Protein AF-A0A6P0TQT1-F1 (afdb_monomer_lite)

Foldseek 3Di:
DPDKDKDAVVVVDDDDPPDGIDIDDDDDDDDDDDFQFWKDFPLGRIDGRHDDDDQLQAKAAPVRHGDDDDDDPVVCVVSVSCVQLLQFLQQALCVLVVHDDDDDPPCCVVHPPSSVVVSQVSQVVSCVVNVDCQSADPVDGQFGWIAGSPPRHIDPDTHRGGDTDMDGDPRHVVVVDADADDFDADPQQRFFDDDRVRSGDDDDDPVNLVVCVVVVVVVVSQCVQFLVTAQPVQVVQQVVCVVVVHARADGADGSNVVSVCVVCVVVVDDDFDWDWDQDPVRDTDTDTDDSPDDPPDRDGDRDHPDDDPPDPPPDD

pLDDT: mean 88.58, std 11.64, range [35.25, 97.88]

Structure (mmCIF, N/CA/C/O backbone):
data_AF-A0A6P0TQT1-F1
#
_entry.id   AF-A0A6P0TQT1-F1
#
loop_
_atom_site.group_PDB
_atom_site.id
_atom_site.type_symbol
_atom_site.label_atom_id
_atom_site.label_alt_id
_atom_site.label_comp_id
_atom_site.label_asym_id
_atom_site.label_entity_id
_atom_site.label_seq_id
_atom_site.pdbx_PDB_ins_code
_atom_site.Cartn_x
_atom_site.Cartn_y
_atom_site.Cartn_z
_atom_site.occupancy
_atom_site.B_iso_or_equiv
_atom_site.auth_seq_id
_atom_site.auth_comp_id
_atom_site.auth_asym_id
_atom_site.auth_atom_id
_atom_site.pdbx_PDB_model_num
ATOM 1 N N . ILE A 1 1 ? -20.907 8.610 -15.589 1.00 90.44 1 ILE A N 1
ATOM 2 C CA . ILE A 1 1 ? -20.544 9.999 -15.965 1.00 90.44 1 ILE A CA 1
ATOM 3 C C . ILE A 1 1 ? -21.383 10.920 -15.094 1.00 90.44 1 ILE A C 1
ATOM 5 O O . ILE A 1 1 ? -22.560 10.633 -14.937 1.00 90.44 1 ILE A O 1
ATOM 9 N N . VAL A 1 2 ? -20.767 11.913 -14.452 1.00 95.44 2 VAL A N 1
ATOM 10 C CA . VAL A 1 2 ? -21.430 12.843 -13.519 1.00 95.44 2 VAL A CA 1
ATOM 11 C C . VAL A 1 2 ? -21.840 14.123 -14.231 1.00 95.44 2 VAL A C 1
ATOM 13 O O . VAL A 1 2 ? -22.961 14.577 -14.062 1.00 95.44 2 VAL A O 1
ATOM 16 N N . ASP A 1 3 ? -20.927 14.693 -15.014 1.00 96.25 3 ASP A N 1
ATOM 17 C CA . ASP A 1 3 ? -21.124 15.964 -15.708 1.00 96.25 3 ASP A CA 1
ATOM 18 C C . ASP A 1 3 ? -20.217 16.013 -16.947 1.00 96.25 3 ASP A C 1
ATOM 20 O O . ASP A 1 3 ? -19.165 15.362 -16.984 1.00 96.25 3 ASP A O 1
ATOM 24 N N . VAL A 1 4 ? -20.617 16.785 -17.953 1.00 96.12 4 VAL A N 1
ATOM 25 C CA . VAL A 1 4 ? -19.823 17.076 -19.151 1.00 96.12 4 VAL A CA 1
ATOM 26 C C . VAL A 1 4 ? -19.896 18.573 -19.409 1.00 96.12 4 VAL A C 1
ATOM 28 O O . VAL A 1 4 ? -20.953 19.106 -19.733 1.00 96.12 4 VAL A O 1
ATOM 31 N N . ARG A 1 5 ? -18.754 19.254 -19.302 1.00 94.00 5 ARG A N 1
ATOM 32 C CA . ARG A 1 5 ? -18.648 20.693 -19.556 1.00 94.00 5 ARG A CA 1
ATOM 33 C C . ARG A 1 5 ? -17.883 20.951 -20.837 1.00 94.00 5 ARG A C 1
ATOM 35 O O . ARG A 1 5 ? -16.764 20.467 -21.000 1.00 94.00 5 ARG A O 1
ATOM 42 N N . VAL A 1 6 ? -18.490 21.733 -21.720 1.00 93.38 6 VAL A N 1
ATOM 43 C CA . VAL A 1 6 ? -17.914 22.130 -23.004 1.00 93.38 6 VAL A CA 1
ATOM 44 C C . VAL A 1 6 ? -17.578 23.613 -22.938 1.00 93.38 6 VAL A C 1
ATOM 46 O O . VAL A 1 6 ? -18.478 24.433 -22.770 1.00 93.38 6 VAL A O 1
ATOM 49 N N . PHE A 1 7 ? -16.294 23.927 -23.076 1.00 93.31 7 PHE A N 1
ATOM 50 C CA . PHE A 1 7 ? -15.765 25.286 -23.111 1.00 93.31 7 PHE A CA 1
ATOM 51 C C . PHE A 1 7 ? -15.405 25.640 -24.548 1.00 93.31 7 PHE A C 1
ATOM 53 O O . PHE A 1 7 ? -14.697 24.876 -25.211 1.00 93.31 7 PHE A O 1
ATOM 60 N N . THR A 1 8 ? -15.878 26.784 -25.032 1.00 92.00 8 THR A N 1
ATOM 61 C CA . THR A 1 8 ? -15.684 27.225 -26.423 1.00 92.00 8 THR A CA 1
ATOM 62 C C . THR A 1 8 ? -15.279 28.684 -26.455 1.00 92.00 8 THR A C 1
ATOM 64 O O . THR A 1 8 ? -15.885 29.505 -25.770 1.00 92.00 8 THR A O 1
ATOM 67 N N . ARG A 1 9 ? -14.324 29.028 -27.323 1.00 87.25 9 ARG A N 1
ATOM 68 C CA . ARG A 1 9 ? -13.847 30.412 -27.463 1.00 87.25 9 ARG A CA 1
ATOM 69 C C . ARG A 1 9 ? -14.964 31.382 -27.874 1.00 87.25 9 ARG A C 1
ATOM 71 O O . ARG A 1 9 ? -14.986 32.517 -27.418 1.00 87.25 9 ARG A O 1
ATOM 78 N N . GLU A 1 10 ? -15.929 30.907 -28.662 1.00 86.75 10 GLU A N 1
ATOM 79 C CA . GLU A 1 10 ? -17.118 31.668 -29.079 1.00 86.75 10 GLU A CA 1
ATOM 80 C C . GLU A 1 10 ? -18.011 32.094 -27.905 1.00 86.75 10 GLU A C 1
ATOM 82 O O . GLU A 1 10 ? -18.670 33.126 -27.975 1.00 86.75 10 GLU A O 1
ATOM 87 N N . LYS A 1 11 ? -18.009 31.329 -26.805 1.00 85.19 11 LYS A N 1
ATOM 88 C CA . LYS A 1 11 ? -18.754 31.654 -25.579 1.00 85.19 11 LYS A CA 1
ATOM 89 C C . LYS A 1 11 ? -17.982 32.571 -24.624 1.00 85.19 11 LYS A C 1
ATOM 91 O O . LYS A 1 11 ? -18.518 32.923 -23.580 1.00 85.19 11 LYS A O 1
ATOM 96 N N . GLY A 1 12 ? -16.754 32.965 -24.972 1.00 85.12 12 GLY A N 1
ATOM 97 C CA . GLY A 1 12 ? -15.901 33.813 -24.136 1.00 85.12 12 GLY A CA 1
ATOM 98 C C . GLY A 1 12 ? -15.131 33.068 -23.040 1.00 85.12 12 GLY A C 1
ATOM 99 O O . GLY A 1 12 ? -14.616 33.712 -22.132 1.00 85.12 12 GLY A O 1
ATOM 100 N N . ASP A 1 13 ? -15.038 31.735 -23.108 1.00 89.12 13 ASP A N 1
ATOM 101 C CA . ASP A 1 13 ? -14.263 30.947 -22.144 1.00 89.12 13 ASP A CA 1
ATOM 102 C C . ASP A 1 13 ? -12.746 31.115 -22.361 1.00 89.12 13 ASP A C 1
ATOM 104 O O . ASP A 1 13 ? -12.256 31.067 -23.496 1.00 89.12 13 ASP A O 1
ATOM 108 N N . GLU A 1 14 ? -11.976 31.240 -21.274 1.00 87.56 14 GLU A N 1
ATOM 109 C CA . GLU A 1 14 ? -10.510 31.250 -21.337 1.00 87.56 14 GLU A CA 1
ATOM 110 C C . GLU A 1 14 ? -9.967 29.851 -21.665 1.00 87.56 14 GLU A C 1
ATOM 112 O O . GLU A 1 14 ? -10.107 28.894 -20.896 1.00 87.56 14 GLU A O 1
ATOM 117 N N . LEU A 1 15 ? -9.323 29.735 -22.828 1.00 90.75 15 LEU A N 1
ATOM 118 C CA . LEU A 1 15 ? -8.745 28.494 -23.338 1.00 90.75 15 LEU A CA 1
ATOM 119 C C . LEU A 1 15 ? -7.232 28.646 -23.556 1.00 90.75 15 LEU A C 1
ATOM 121 O O . LEU A 1 15 ? -6.784 29.720 -23.971 1.00 90.75 15 LEU A O 1
ATOM 125 N N . PRO A 1 16 ? -6.438 27.577 -23.346 1.00 89.00 16 PRO A N 1
ATOM 126 C CA . PRO A 1 16 ? -5.010 27.599 -23.639 1.00 89.00 16 PRO A CA 1
ATOM 127 C C . PRO A 1 16 ? -4.739 27.933 -25.119 1.00 89.00 16 PRO A C 1
ATOM 129 O O . PRO A 1 16 ? -5.572 27.645 -25.991 1.00 89.00 16 PRO A O 1
ATOM 132 N N . PRO A 1 17 ? -3.583 28.548 -25.429 1.00 87.19 17 PRO A N 1
ATOM 133 C CA . PRO A 1 17 ? -3.232 28.905 -26.800 1.00 87.19 17 PRO A CA 1
ATOM 134 C C . PRO A 1 17 ? -3.216 27.655 -27.693 1.00 87.19 17 PRO A C 1
ATOM 136 O O . PRO A 1 17 ? -2.657 26.626 -27.325 1.00 87.19 17 PRO A O 1
ATOM 139 N N . GLY A 1 18 ? -3.866 27.740 -28.857 1.00 87.56 18 GLY A N 1
ATOM 140 C CA . GLY A 1 18 ? -4.012 26.626 -29.803 1.00 87.56 18 GLY A CA 1
ATOM 141 C C . GLY A 1 18 ? -5.255 25.745 -29.607 1.00 87.56 18 GLY A C 1
ATOM 142 O O . GLY A 1 18 ? -5.551 24.936 -30.482 1.00 87.56 18 GLY A O 1
ATOM 143 N N . ALA A 1 19 ? -6.023 25.909 -28.520 1.00 88.50 19 ALA A N 1
ATOM 144 C CA . ALA A 1 19 ? -7.282 25.188 -28.317 1.00 88.50 19 ALA A CA 1
ATOM 145 C C . ALA A 1 19 ? -8.507 26.048 -28.688 1.00 88.50 19 ALA A C 1
ATOM 147 O O . ALA A 1 19 ? -8.711 27.135 -28.141 1.00 88.50 19 ALA A O 1
ATOM 148 N N . ASN A 1 20 ? -9.357 25.528 -29.583 1.00 89.44 20 ASN A N 1
ATOM 149 C CA . ASN A 1 20 ? -10.630 26.160 -29.967 1.00 89.44 20 ASN A CA 1
ATOM 150 C C . ASN A 1 20 ? -11.799 25.740 -29.058 1.00 89.44 20 ASN A C 1
ATOM 152 O O . ASN A 1 20 ? -12.714 26.526 -28.807 1.00 89.44 20 ASN A O 1
ATOM 156 N N . MET A 1 21 ? -11.753 24.507 -28.547 1.00 92.50 21 MET A N 1
ATOM 157 C CA . MET A 1 21 ? -12.760 23.925 -27.664 1.00 92.50 21 MET A CA 1
ATOM 158 C C . MET A 1 21 ? -12.095 22.945 -26.694 1.00 92.50 21 MET A C 1
ATOM 160 O O . MET A 1 21 ? -11.192 22.205 -27.084 1.00 92.50 21 MET A O 1
ATOM 164 N N . VAL A 1 22 ? -12.555 22.912 -25.443 1.00 92.69 22 VAL A N 1
ATOM 165 C CA . VAL A 1 22 ? -12.122 21.940 -24.429 1.00 92.69 22 VAL A CA 1
ATOM 166 C C . VAL A 1 22 ? -13.347 21.276 -23.818 1.00 92.69 22 VAL A C 1
ATOM 168 O O . VAL A 1 22 ? -14.260 21.949 -23.348 1.00 92.69 22 VAL A O 1
ATOM 171 N N . VAL A 1 23 ? -13.354 19.944 -23.787 1.00 94.19 23 VAL A N 1
ATOM 172 C CA . VAL A 1 23 ? -14.423 19.154 -23.164 1.00 94.19 23 VAL A CA 1
ATOM 173 C C . VAL A 1 23 ? -13.884 18.501 -21.897 1.00 94.19 23 VAL A C 1
ATOM 175 O O . VAL A 1 23 ? -12.928 17.731 -21.947 1.00 94.19 23 VAL A O 1
ATOM 178 N N . ARG A 1 24 ? -14.495 18.804 -20.748 1.00 94.81 24 ARG A N 1
ATOM 179 C CA . ARG A 1 24 ? -14.183 18.175 -19.458 1.00 94.81 24 ARG A CA 1
ATOM 180 C C . ARG A 1 24 ? -15.294 17.204 -19.087 1.00 94.81 24 ARG A C 1
ATOM 182 O O . ARG A 1 24 ? -16.432 17.619 -18.882 1.00 94.81 24 ARG A O 1
ATOM 189 N N . VAL A 1 25 ? -14.954 15.923 -18.980 1.00 96.81 25 VAL A N 1
ATOM 190 C CA . VAL A 1 25 ? -15.882 14.855 -18.587 1.00 96.81 25 VAL A CA 1
ATOM 191 C C . VAL A 1 25 ? -15.570 14.427 -17.158 1.00 96.81 25 VAL A C 1
ATOM 193 O O . VAL A 1 25 ? -14.475 13.948 -16.873 1.00 96.81 25 VAL A O 1
ATOM 196 N N . TYR A 1 26 ? -16.534 14.585 -16.255 1.00 97.06 26 TYR A N 1
ATOM 197 C CA . TYR A 1 26 ? -16.408 14.178 -14.860 1.00 97.06 26 TYR A CA 1
ATOM 198 C C . TYR A 1 26 ? -16.951 12.759 -14.683 1.00 97.06 26 TYR A C 1
ATOM 200 O O . TYR A 1 26 ? -18.101 12.463 -15.016 1.00 97.06 26 TYR A O 1
ATOM 208 N N . VAL A 1 27 ? -16.134 11.864 -14.133 1.00 96.62 27 VAL A N 1
ATOM 209 C CA . VAL A 1 27 ? -16.498 10.465 -13.879 1.00 96.62 27 VAL A CA 1
ATOM 210 C C . VAL A 1 27 ? -16.341 10.183 -12.390 1.00 96.62 27 VAL A C 1
ATOM 212 O O . VAL A 1 27 ? -15.265 10.374 -11.835 1.00 96.62 27 VAL A O 1
ATOM 215 N N . ALA A 1 28 ? -17.414 9.730 -11.740 1.00 96.06 28 ALA A N 1
ATOM 216 C CA . ALA A 1 28 ? -17.374 9.272 -10.356 1.00 96.06 28 ALA A CA 1
ATOM 217 C C . ALA A 1 28 ? -17.312 7.748 -10.300 1.00 96.06 28 ALA A C 1
ATOM 219 O O . ALA A 1 28 ? -17.974 7.054 -11.074 1.00 96.06 28 ALA A O 1
ATOM 220 N N . GLN A 1 29 ? -16.554 7.247 -9.330 1.00 94.44 29 GLN A N 1
ATOM 221 C CA . GLN A 1 29 ? -16.414 5.831 -9.032 1.00 94.44 29 GLN A CA 1
ATOM 222 C C . GLN A 1 29 ? -16.578 5.632 -7.523 1.00 94.44 29 GLN A C 1
ATOM 224 O O . GLN A 1 29 ? -15.897 6.279 -6.728 1.00 94.44 29 GLN A O 1
ATOM 229 N N . LYS A 1 30 ? -17.461 4.715 -7.114 1.00 93.94 30 LYS A N 1
ATOM 230 C CA . LYS A 1 30 ? -17.572 4.301 -5.710 1.00 93.94 30 LYS A CA 1
ATOM 231 C C . LYS A 1 30 ? -16.577 3.174 -5.446 1.00 93.94 30 LYS A C 1
ATOM 233 O O . LYS A 1 30 ? -16.718 2.092 -6.007 1.00 93.94 30 LYS A O 1
ATOM 238 N N . ARG A 1 31 ? -15.595 3.415 -4.577 1.00 93.56 31 ARG A N 1
ATOM 239 C CA . ARG A 1 31 ? -14.578 2.421 -4.202 1.00 93.56 31 ARG A CA 1
ATOM 240 C C . ARG A 1 31 ? -14.902 1.811 -2.837 1.00 93.56 31 ARG A C 1
ATOM 242 O O . ARG A 1 31 ? -14.958 2.527 -1.837 1.00 93.56 31 ARG A O 1
ATOM 249 N N . LYS A 1 32 ? -15.130 0.496 -2.795 1.00 94.62 32 LYS A N 1
ATOM 250 C CA . LYS A 1 32 ? -15.304 -0.265 -1.543 1.00 94.62 32 LYS A CA 1
ATOM 251 C C . LYS A 1 32 ? -13.941 -0.541 -0.895 1.00 94.62 32 LYS A C 1
ATOM 253 O O . LYS A 1 32 ? -12.906 -0.261 -1.493 1.00 94.62 32 LYS A O 1
ATOM 258 N N . ILE A 1 33 ? -13.926 -0.988 0.361 1.00 94.88 33 ILE A N 1
ATOM 259 C CA . ILE A 1 33 ? -12.693 -1.484 0.986 1.00 94.88 33 ILE A CA 1
ATOM 260 C C . ILE A 1 33 ? -12.327 -2.834 0.372 1.00 94.88 33 ILE A C 1
ATOM 262 O O . ILE A 1 33 ? -13.210 -3.649 0.106 1.00 94.88 33 ILE A O 1
ATOM 266 N N . GLN A 1 34 ? -11.041 -3.043 0.126 1.00 95.62 34 GLN A N 1
ATOM 267 C CA . GLN A 1 34 ? -10.529 -4.268 -0.472 1.00 95.62 34 GLN A CA 1
ATOM 268 C C . GLN A 1 34 ? -9.163 -4.633 0.103 1.00 95.62 34 GLN A C 1
ATOM 270 O O . GLN A 1 34 ? -8.509 -3.826 0.769 1.00 95.62 34 GLN A O 1
ATOM 275 N N . VAL A 1 35 ? -8.737 -5.864 -0.165 1.00 97.00 35 VAL A N 1
ATOM 276 C CA . VAL A 1 35 ? -7.405 -6.349 0.202 1.00 97.00 35 VAL A CA 1
ATOM 277 C C . VAL A 1 35 ? -6.346 -5.468 -0.460 1.00 97.00 35 VAL A C 1
ATOM 279 O O . VAL A 1 35 ? -6.442 -5.158 -1.642 1.00 97.00 35 VAL A O 1
ATOM 282 N N . GLY A 1 36 ? -5.346 -5.041 0.309 1.00 96.12 36 GLY A N 1
ATOM 283 C CA . GLY A 1 36 ? -4.304 -4.121 -0.152 1.00 96.12 36 GLY A CA 1
ATOM 284 C C . GLY A 1 36 ? -4.567 -2.641 0.157 1.00 96.12 36 GLY A C 1
ATOM 285 O O . GLY A 1 36 ? -3.622 -1.847 0.131 1.00 96.12 36 GLY A O 1
ATOM 286 N N . ASP A 1 37 ? -5.797 -2.254 0.514 1.00 96.88 37 ASP A N 1
ATOM 287 C CA . ASP A 1 37 ? -6.079 -0.886 0.961 1.00 96.88 37 ASP A CA 1
ATOM 288 C C . ASP A 1 37 ? -5.430 -0.604 2.322 1.00 96.88 37 ASP A C 1
ATOM 290 O O . ASP A 1 37 ? -5.372 -1.460 3.212 1.00 96.88 37 ASP A O 1
ATOM 294 N N . LYS A 1 38 ? -4.948 0.631 2.501 1.00 97.06 38 LYS A N 1
ATOM 295 C CA . LYS A 1 38 ? -4.319 1.064 3.750 1.00 97.06 38 LYS A CA 1
ATOM 296 C C . LYS A 1 38 ? -5.345 1.664 4.712 1.00 97.06 38 LYS A C 1
ATOM 298 O O . LYS A 1 38 ? -6.076 2.589 4.357 1.00 97.06 38 LYS A O 1
ATOM 303 N N . VAL A 1 39 ? -5.329 1.197 5.955 1.00 96.50 39 VAL A N 1
ATOM 304 C CA . VAL A 1 39 ? -6.152 1.700 7.064 1.00 96.50 39 VAL A CA 1
ATOM 305 C C . VAL A 1 39 ? -5.267 2.182 8.210 1.00 96.50 39 VAL A C 1
ATOM 307 O O . VAL A 1 39 ? -4.107 1.775 8.332 1.00 96.50 39 VAL A O 1
ATOM 310 N N . ALA A 1 40 ? -5.789 3.079 9.041 1.00 96.75 40 ALA A N 1
ATOM 311 C CA . ALA A 1 40 ? -5.080 3.564 10.216 1.00 96.75 40 ALA A CA 1
ATOM 312 C C . ALA A 1 40 ? -6.029 3.963 11.342 1.00 96.75 40 ALA A C 1
ATOM 314 O O . ALA A 1 40 ? -7.087 4.522 11.074 1.00 96.75 40 ALA A O 1
ATOM 315 N N . GLY A 1 41 ? -5.632 3.742 12.591 1.00 95.56 41 GLY A N 1
ATOM 316 C CA . GLY A 1 41 ? -6.267 4.408 13.727 1.00 95.56 41 GLY A CA 1
ATOM 317 C C . GLY A 1 41 ? -5.601 5.748 14.050 1.00 95.56 41 GLY A C 1
ATOM 318 O O . GLY A 1 41 ? -4.608 6.158 13.434 1.00 95.56 41 GLY A O 1
ATOM 319 N N . ARG A 1 42 ? -6.152 6.447 15.045 1.00 94.50 42 ARG A N 1
ATOM 320 C CA . ARG A 1 42 ? -5.706 7.794 15.449 1.00 94.50 42 ARG A CA 1
ATOM 321 C C . ARG A 1 42 ? -4.327 7.802 16.115 1.00 94.50 42 ARG A C 1
ATOM 323 O O . ARG A 1 42 ? -3.612 8.794 16.039 1.00 94.50 42 ARG A O 1
ATOM 330 N N . HIS A 1 43 ? -3.918 6.672 16.690 1.00 94.38 43 HIS A N 1
ATOM 331 C CA . HIS A 1 43 ? -2.661 6.502 17.428 1.00 94.38 43 HIS A CA 1
ATOM 332 C C . HIS A 1 43 ? -1.504 5.972 16.559 1.00 94.38 43 HIS A C 1
ATOM 334 O O . HIS A 1 43 ? -0.567 5.338 17.051 1.00 94.38 43 HIS A O 1
ATOM 340 N N . GLY A 1 44 ? -1.573 6.181 15.241 1.00 91.88 44 GLY A N 1
ATOM 341 C CA . GLY A 1 44 ? -0.494 5.831 14.314 1.00 91.88 44 GLY A CA 1
ATOM 342 C C . GLY A 1 44 ? -0.368 4.339 13.987 1.00 91.88 44 GLY A C 1
ATOM 343 O O . GLY A 1 44 ? 0.552 3.960 13.258 1.00 91.88 44 GLY A O 1
ATOM 344 N N . ASN A 1 45 ? -1.291 3.494 14.456 1.00 93.31 45 ASN A N 1
ATOM 345 C CA . ASN A 1 45 ? -1.411 2.094 14.050 1.00 93.31 45 ASN A CA 1
ATOM 346 C C . ASN A 1 45 ? -1.863 2.022 12.583 1.00 93.31 45 ASN A C 1
ATOM 348 O O . ASN A 1 45 ? -3.046 2.089 12.266 1.00 93.31 45 ASN A O 1
ATOM 352 N N . LYS A 1 46 ? -0.897 1.931 11.668 1.00 94.62 46 LYS A N 1
ATOM 353 C CA . LYS A 1 46 ? -1.130 1.851 10.221 1.00 94.62 46 LYS A CA 1
ATOM 354 C C . LYS A 1 46 ? -0.999 0.402 9.771 1.00 94.62 46 LYS A C 1
ATOM 356 O O . LYS A 1 46 ? -0.019 -0.255 10.112 1.00 94.62 46 LYS A O 1
ATOM 361 N N . GLY A 1 47 ? -1.947 -0.059 8.965 1.00 95.00 47 GLY A N 1
ATOM 362 C CA . GLY A 1 47 ? -1.975 -1.418 8.437 1.00 95.00 47 GLY A CA 1
ATOM 363 C C . GLY A 1 47 ? -2.495 -1.464 7.007 1.00 95.00 47 GLY A C 1
ATOM 364 O O . GLY A 1 47 ? -3.056 -0.494 6.497 1.00 95.00 47 GLY A O 1
ATOM 365 N N . ILE A 1 48 ? -2.275 -2.597 6.355 1.00 96.94 48 ILE A N 1
ATOM 366 C CA . ILE A 1 48 ? -2.868 -2.936 5.063 1.00 96.94 48 ILE A CA 1
ATOM 367 C C . ILE A 1 48 ? -3.887 -4.039 5.332 1.00 96.94 48 ILE A C 1
ATOM 369 O O . ILE A 1 48 ? -3.603 -4.941 6.119 1.00 96.94 48 ILE A O 1
ATOM 373 N N . VAL A 1 49 ? -5.059 -3.978 4.701 1.00 96.94 49 VAL A N 1
ATOM 374 C CA . VAL A 1 49 ? -6.048 -5.061 4.784 1.00 96.94 49 VAL A CA 1
ATOM 375 C C . VAL A 1 49 ? -5.464 -6.302 4.109 1.00 96.94 49 VAL A C 1
ATOM 377 O O . VAL A 1 49 ? -5.297 -6.316 2.892 1.00 96.94 49 VAL A O 1
ATOM 380 N N . SER A 1 50 ? -5.125 -7.328 4.891 1.00 96.81 50 SER A N 1
ATOM 381 C CA . SER A 1 50 ? -4.511 -8.560 4.372 1.00 96.81 50 SER A CA 1
ATOM 382 C C . SER A 1 50 ? -5.540 -9.572 3.878 1.00 96.81 50 SER A C 1
ATOM 384 O O . SER A 1 50 ? -5.309 -10.245 2.880 1.00 96.81 50 SER A O 1
ATOM 386 N N . ARG A 1 51 ? -6.673 -9.692 4.573 1.00 96.56 51 ARG A N 1
ATOM 387 C CA . ARG A 1 51 ? -7.739 -10.641 4.245 1.00 96.56 51 ARG A CA 1
ATOM 388 C C . ARG A 1 51 ? -9.081 -10.082 4.702 1.00 96.56 51 ARG A C 1
ATOM 390 O O . ARG A 1 51 ? -9.148 -9.432 5.740 1.00 96.56 51 ARG A O 1
ATOM 397 N N . ILE A 1 52 ? -10.122 -10.346 3.920 1.00 96.81 52 ILE A N 1
ATOM 398 C CA . ILE A 1 52 ? -11.518 -10.099 4.287 1.00 96.81 52 ILE A CA 1
ATOM 399 C C . ILE A 1 52 ? -12.134 -11.478 4.494 1.00 96.81 52 ILE A C 1
ATOM 401 O O . ILE A 1 52 ? -12.098 -12.301 3.578 1.00 96.81 52 ILE A O 1
ATOM 405 N N . LEU A 1 53 ? -12.592 -11.753 5.712 1.00 96.25 53 LEU A N 1
ATOM 406 C CA . LEU A 1 53 ? -13.204 -13.027 6.068 1.00 96.25 53 LEU A CA 1
ATOM 407 C C . LEU A 1 53 ? -14.732 -12.936 5.956 1.00 96.25 53 LEU A C 1
ATOM 409 O O . LEU A 1 53 ? -15.283 -11.847 6.147 1.00 96.25 53 LEU A O 1
ATOM 413 N N . PRO A 1 54 ? -15.407 -14.054 5.647 1.00 96.81 54 PRO A N 1
ATOM 414 C CA . PRO A 1 54 ? -16.836 -14.197 5.893 1.00 96.81 54 PRO A CA 1
ATOM 415 C C . PRO A 1 54 ? -17.164 -14.007 7.379 1.00 96.81 54 PRO A C 1
ATOM 417 O O . PRO A 1 54 ? -16.299 -14.188 8.238 1.00 96.81 54 PRO A O 1
ATOM 420 N N . ILE A 1 55 ? -18.408 -13.639 7.684 1.00 96.56 55 ILE A N 1
ATOM 421 C CA . ILE A 1 55 ? -18.824 -13.313 9.055 1.00 96.56 55 ILE A CA 1
ATOM 422 C C . ILE A 1 55 ? -18.809 -14.550 9.965 1.00 96.56 55 ILE A C 1
ATOM 424 O O . ILE A 1 55 ? -18.491 -14.441 11.142 1.00 96.56 55 ILE A O 1
ATOM 428 N N . GLU A 1 56 ? -19.080 -15.723 9.396 1.00 95.62 56 GLU A N 1
ATOM 429 C CA . GLU A 1 56 ? -19.061 -17.029 10.054 1.00 95.62 56 GLU A CA 1
ATOM 430 C C . GLU A 1 56 ? -17.661 -17.458 10.517 1.00 95.62 56 GLU A C 1
ATOM 432 O O . GLU A 1 56 ? -17.530 -18.167 11.507 1.00 95.62 56 GLU A O 1
ATOM 437 N N . ASP A 1 57 ? -16.608 -16.983 9.849 1.00 96.69 57 ASP A N 1
ATOM 438 C CA . ASP A 1 57 ? -15.219 -17.300 10.193 1.00 96.69 57 ASP A CA 1
ATOM 439 C C . ASP A 1 57 ? -14.621 -16.311 11.205 1.00 96.69 57 ASP A C 1
ATOM 441 O O . ASP A 1 57 ? -13.482 -16.498 11.653 1.00 96.69 57 ASP A O 1
ATOM 445 N N . MET A 1 58 ? -15.324 -15.213 11.502 1.00 97.50 58 MET A N 1
ATOM 446 C CA . MET A 1 58 ? -14.832 -14.188 12.414 1.00 97.50 58 MET A CA 1
ATOM 447 C C . MET A 1 58 ? -14.991 -14.648 13.864 1.00 97.50 58 MET A C 1
ATOM 449 O O . MET A 1 58 ? -16.010 -15.239 14.221 1.00 97.50 58 MET A O 1
ATOM 453 N N . PRO A 1 59 ? -14.013 -14.346 14.736 1.00 97.19 59 PRO A N 1
ATOM 454 C CA . PRO A 1 59 ? -14.195 -14.541 16.163 1.00 97.19 59 PRO A CA 1
ATOM 455 C C . PRO A 1 59 ? -15.419 -13.772 16.657 1.00 97.19 59 PRO A C 1
ATOM 457 O O . PRO A 1 59 ? -15.677 -12.659 16.190 1.00 97.19 59 PRO A O 1
ATOM 460 N N . TYR A 1 60 ? -16.141 -14.342 17.615 1.00 96.50 60 TYR A N 1
ATOM 461 C CA . TYR A 1 60 ? -17.378 -13.762 18.126 1.00 96.50 60 TYR A CA 1
ATOM 462 C C . TYR A 1 60 ? -17.415 -13.726 19.655 1.00 96.50 60 TYR A C 1
ATOM 464 O O . TYR A 1 60 ? -16.716 -14.463 20.360 1.00 96.50 60 TYR A O 1
ATOM 472 N N . LEU A 1 61 ? -18.209 -12.791 20.162 1.00 94.69 61 LEU A N 1
ATOM 473 C CA . LEU A 1 61 ? -18.433 -12.535 21.578 1.00 94.69 61 LEU A CA 1
ATOM 474 C C . LEU A 1 61 ? -19.418 -13.550 22.192 1.00 94.69 61 LEU A C 1
ATOM 476 O O . LEU A 1 61 ? -20.115 -14.250 21.464 1.00 94.69 61 LEU A O 1
ATOM 480 N N . PRO A 1 62 ? -19.520 -13.655 23.532 1.00 92.62 62 PRO A N 1
ATOM 481 C CA . PRO A 1 62 ? -20.423 -14.616 24.181 1.00 92.62 62 PRO A CA 1
ATOM 482 C C . PRO A 1 62 ? -21.912 -14.442 23.845 1.00 92.62 62 PRO A C 1
ATOM 484 O O . PRO A 1 62 ? -22.689 -15.374 24.028 1.00 92.62 62 PRO A O 1
ATOM 487 N N . ASP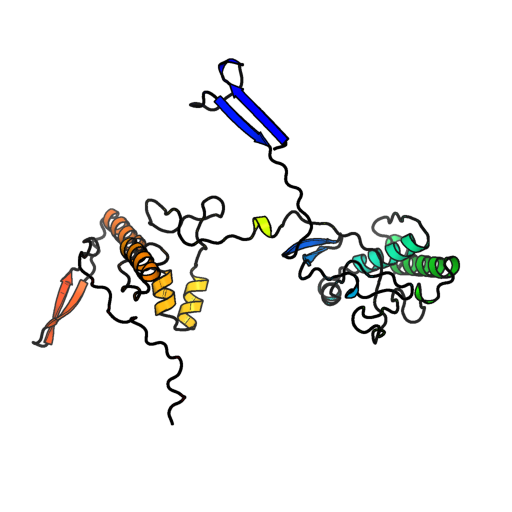 A 1 63 ? -22.307 -13.261 23.377 1.00 91.56 63 ASP A N 1
ATOM 488 C CA . ASP A 1 63 ? -23.652 -12.929 22.896 1.00 91.56 63 ASP A CA 1
ATOM 489 C C . ASP A 1 63 ? -23.895 -13.329 21.425 1.00 91.56 63 ASP A C 1
ATOM 491 O O . ASP A 1 63 ? -25.005 -13.164 20.922 1.00 91.56 63 ASP A O 1
ATOM 495 N N . GLY A 1 64 ? -22.880 -13.865 20.739 1.00 92.44 64 GLY A N 1
ATOM 496 C CA . GLY A 1 64 ? -22.925 -14.224 19.322 1.00 92.44 64 GLY A CA 1
ATOM 497 C C . GLY A 1 64 ? -22.509 -13.097 18.375 1.00 92.44 64 GLY A C 1
ATOM 498 O O . GLY A 1 64 ? -22.464 -13.322 17.167 1.00 92.44 64 GLY A O 1
ATOM 499 N N . THR A 1 65 ? -22.183 -11.904 18.881 1.00 93.75 65 THR A N 1
ATOM 500 C CA . THR A 1 65 ? -21.795 -10.768 18.037 1.00 93.75 65 THR A CA 1
ATOM 501 C C . THR A 1 65 ? -20.398 -11.003 17.441 1.00 93.75 65 THR A C 1
ATOM 503 O O . THR A 1 65 ? -19.429 -11.128 18.198 1.00 93.75 65 THR A O 1
ATOM 506 N N . PRO A 1 66 ? -20.243 -11.061 16.105 1.00 96.81 66 PRO A N 1
ATOM 507 C CA . PRO A 1 66 ? -18.942 -11.231 15.465 1.00 96.81 66 PRO A CA 1
ATOM 508 C C . PRO A 1 66 ? -18.124 -9.937 15.525 1.00 96.81 66 PRO A C 1
ATOM 510 O O . PRO A 1 66 ? -18.667 -8.833 15.502 1.00 96.81 66 PRO A O 1
ATOM 513 N N . LEU A 1 67 ? -16.800 -10.067 15.586 1.00 95.56 67 LEU A N 1
ATOM 514 C CA . LEU A 1 67 ? -15.890 -8.923 15.527 1.00 95.56 67 LEU A CA 1
ATOM 515 C C . LEU A 1 67 ? -15.755 -8.394 14.091 1.00 95.56 67 LEU A C 1
ATOM 517 O O . LEU A 1 67 ? -15.780 -9.166 13.138 1.00 95.56 67 LEU A O 1
ATOM 521 N N . ASP A 1 68 ? -15.506 -7.089 13.937 1.00 95.56 68 ASP A N 1
ATOM 522 C CA . ASP A 1 68 ? -15.307 -6.468 12.616 1.00 95.56 68 ASP A CA 1
ATOM 523 C C . ASP A 1 68 ? -13.845 -6.499 12.139 1.00 95.56 68 ASP A C 1
ATOM 525 O O . ASP A 1 68 ? -13.555 -6.694 10.957 1.00 95.56 68 ASP A O 1
ATOM 529 N N . VAL A 1 69 ? -12.892 -6.252 13.048 1.00 95.62 69 VAL A N 1
ATOM 530 C CA . VAL A 1 69 ? -11.465 -6.099 12.722 1.00 95.62 69 VAL A CA 1
ATOM 531 C C . VAL A 1 69 ? -10.606 -6.767 13.787 1.00 95.62 69 VAL A C 1
ATOM 533 O O . VAL A 1 69 ? -10.741 -6.489 14.975 1.00 95.62 69 VAL A O 1
ATOM 536 N N . VAL A 1 70 ? -9.648 -7.586 13.349 1.00 95.25 70 VAL A N 1
ATOM 537 C CA . VAL A 1 70 ? -8.640 -8.201 14.221 1.00 95.25 70 VAL A CA 1
ATOM 538 C C . VAL A 1 70 ? -7.297 -7.505 14.014 1.00 95.25 70 VAL A C 1
ATOM 540 O O . VAL A 1 70 ? -6.754 -7.488 12.908 1.00 95.25 70 VAL A O 1
ATOM 543 N N . LEU A 1 71 ? -6.751 -6.921 15.083 1.00 94.12 71 LEU A N 1
ATOM 544 C CA . LEU A 1 71 ? -5.458 -6.235 15.070 1.00 94.12 71 LEU A CA 1
ATOM 545 C C . LEU A 1 71 ? -4.383 -7.081 15.756 1.00 94.12 71 LEU A C 1
ATOM 547 O O . LEU A 1 71 ? -4.605 -7.651 16.821 1.00 94.12 71 LEU A O 1
ATOM 551 N N . ASN A 1 72 ? -3.188 -7.126 15.165 1.00 93.94 72 ASN A N 1
ATOM 552 C CA . ASN A 1 72 ? -2.057 -7.848 15.743 1.00 93.94 72 ASN A CA 1
ATOM 553 C C . ASN A 1 72 ? -1.493 -7.099 16.974 1.00 93.94 72 ASN A C 1
ATOM 555 O O . ASN A 1 72 ? -1.048 -5.952 16.824 1.00 93.94 72 ASN A O 1
ATOM 559 N N . PRO A 1 73 ? -1.422 -7.732 18.163 1.00 92.50 73 PRO A N 1
ATOM 560 C CA . PRO A 1 73 ? -0.935 -7.087 19.383 1.00 92.50 73 PRO A CA 1
ATOM 561 C C . PRO A 1 73 ? 0.554 -6.716 19.344 1.00 92.50 73 PRO A C 1
ATOM 563 O O . PRO A 1 73 ? 0.959 -5.780 20.029 1.00 92.50 73 PRO A O 1
ATOM 566 N N . LEU A 1 74 ? 1.379 -7.377 18.521 1.00 91.94 74 LEU A N 1
ATOM 567 C CA . LEU A 1 74 ? 2.831 -7.121 18.447 1.00 91.94 74 LEU A CA 1
ATOM 568 C C . LEU A 1 74 ? 3.175 -5.678 18.038 1.00 91.94 74 LEU A C 1
ATOM 570 O O . LEU A 1 74 ? 4.271 -5.177 18.303 1.00 91.94 74 LEU A O 1
ATOM 574 N N . GLY A 1 75 ? 2.229 -4.991 17.396 1.00 88.00 75 GLY A N 1
ATOM 575 C CA . GLY A 1 75 ? 2.400 -3.618 16.948 1.00 88.00 75 GLY A CA 1
ATOM 576 C C . GLY A 1 75 ? 2.328 -2.558 18.047 1.00 88.00 75 GLY A C 1
ATOM 577 O O . GLY A 1 75 ? 2.672 -1.416 17.741 1.00 88.00 75 GLY A O 1
ATOM 578 N N . VAL A 1 76 ? 1.879 -2.909 19.261 1.00 91.75 76 VAL A N 1
ATOM 579 C CA . VAL A 1 76 ? 1.670 -1.958 20.367 1.00 91.75 76 VAL A CA 1
ATOM 580 C C . VAL A 1 76 ? 2.910 -1.801 21.257 1.00 91.75 76 VAL A C 1
ATOM 582 O O . VAL A 1 76 ? 3.353 -0.663 21.420 1.00 91.75 76 VAL A O 1
ATOM 585 N N . PRO A 1 77 ? 3.542 -2.879 21.780 1.00 91.81 77 PRO A N 1
ATOM 586 C CA . PRO A 1 77 ? 4.694 -2.741 22.676 1.00 91.81 77 PRO A CA 1
ATOM 587 C C . PRO A 1 77 ? 5.883 -2.039 22.015 1.00 91.81 77 PRO A C 1
ATOM 589 O O . PRO A 1 77 ? 6.502 -1.169 22.614 1.00 91.81 77 PRO A O 1
ATOM 592 N N . SER A 1 78 ? 6.154 -2.364 20.747 1.00 91.00 78 SER A N 1
ATOM 593 C CA . SER A 1 78 ? 7.272 -1.799 19.980 1.00 91.00 78 SER A CA 1
ATOM 594 C C . SER A 1 78 ? 7.108 -0.313 19.645 1.00 91.00 78 SER A C 1
ATOM 596 O O . SER A 1 78 ? 8.100 0.375 19.425 1.00 91.00 78 SER A O 1
ATOM 598 N N . ARG A 1 79 ? 5.869 0.191 19.584 1.00 91.62 79 ARG A N 1
ATOM 599 C CA . ARG A 1 79 ? 5.556 1.576 19.188 1.00 91.62 79 ARG A CA 1
ATOM 600 C C . ARG A 1 79 ? 5.128 2.467 20.347 1.00 91.62 79 ARG A C 1
ATOM 602 O O . ARG A 1 79 ? 4.948 3.663 20.139 1.00 91.62 79 ARG A O 1
ATOM 609 N N . MET A 1 80 ? 4.926 1.888 21.532 1.00 92.38 80 MET A N 1
ATOM 610 C CA . MET A 1 80 ? 4.503 2.582 22.753 1.00 92.38 80 MET A CA 1
ATOM 611 C C . MET A 1 80 ? 3.208 3.402 22.595 1.00 92.38 80 MET A C 1
ATOM 613 O O . MET A 1 80 ? 2.977 4.375 23.305 1.00 92.38 80 MET A O 1
ATOM 617 N N . ASN A 1 81 ? 2.314 3.001 21.689 1.00 92.25 81 ASN A N 1
ATOM 618 C CA . ASN A 1 81 ? 1.044 3.683 21.435 1.00 92.25 81 ASN A CA 1
ATOM 619 C C . ASN A 1 81 ? -0.109 3.065 22.244 1.00 92.25 81 ASN A C 1
ATOM 621 O O . ASN A 1 81 ? -1.114 2.608 21.695 1.00 92.25 81 ASN A O 1
ATOM 625 N N . VAL A 1 82 ? 0.044 3.069 23.572 1.00 91.75 82 VAL A N 1
ATOM 626 C CA . VAL A 1 82 ? -0.906 2.474 24.536 1.00 91.75 82 VAL A CA 1
ATOM 627 C C . VAL A 1 82 ? -2.277 3.158 24.501 1.00 91.75 82 VAL A C 1
ATOM 629 O O . VAL A 1 82 ? -3.291 2.506 24.734 1.00 91.75 82 VAL A O 1
ATOM 632 N N . GLY A 1 83 ? -2.337 4.434 24.105 1.00 92.56 83 GLY A N 1
ATOM 633 C CA . GLY A 1 83 ? -3.587 5.190 23.965 1.00 92.56 83 GLY A CA 1
ATOM 634 C C . GLY A 1 83 ? -4.654 4.499 23.108 1.00 92.56 83 GLY A C 1
ATOM 635 O O . GLY A 1 83 ? -5.833 4.609 23.421 1.00 92.56 83 GLY A O 1
ATOM 636 N N . GLN A 1 84 ? -4.260 3.700 22.108 1.00 94.25 84 GLN A N 1
ATOM 637 C CA . GLN A 1 84 ? -5.219 2.947 21.288 1.00 94.25 84 GLN A CA 1
ATOM 638 C C . GLN A 1 84 ? -5.974 1.873 22.089 1.00 94.25 84 GLN A C 1
ATOM 640 O O . GLN A 1 84 ? -7.110 1.547 21.764 1.00 94.25 84 GLN A O 1
ATOM 645 N N . ILE A 1 85 ? -5.342 1.315 23.130 1.00 94.19 85 ILE A N 1
ATOM 646 C CA . ILE A 1 85 ? -5.965 0.327 24.013 1.00 94.19 85 ILE A CA 1
ATOM 647 C C . ILE A 1 85 ? -6.990 1.041 24.892 1.00 94.19 85 ILE A C 1
ATOM 649 O O . ILE A 1 85 ? -8.123 0.582 24.991 1.00 94.19 85 ILE A O 1
ATOM 653 N N . PHE A 1 86 ? -6.631 2.190 25.471 1.00 94.00 86 PHE A N 1
ATOM 654 C CA . PHE A 1 86 ? -7.571 2.990 26.258 1.00 94.00 86 PHE A CA 1
ATOM 655 C C . PHE A 1 86 ? -8.754 3.482 25.420 1.00 94.00 86 PHE A C 1
ATOM 657 O O . PHE A 1 86 ? -9.888 3.386 25.877 1.00 94.00 86 PHE A O 1
ATOM 664 N N . GLU A 1 87 ? -8.513 3.931 24.184 1.00 95.06 87 GLU A N 1
ATOM 665 C CA . GLU A 1 87 ? -9.572 4.276 23.230 1.00 95.06 87 GLU A CA 1
ATOM 666 C C . GLU A 1 87 ? -10.513 3.089 22.995 1.00 95.06 87 GLU A C 1
ATOM 668 O O . GLU A 1 87 ? -11.724 3.240 23.131 1.00 95.06 87 GLU A O 1
ATOM 673 N N . CYS A 1 88 ? -9.952 1.917 22.685 1.00 94.94 88 CYS A N 1
ATOM 674 C CA . CYS A 1 88 ? -10.704 0.696 22.408 1.00 94.94 88 CYS A CA 1
ATOM 675 C C . CYS A 1 88 ? -11.612 0.298 23.586 1.00 94.94 88 CYS A C 1
ATOM 677 O O . CYS A 1 88 ? -12.808 0.054 23.416 1.00 94.94 88 CYS A O 1
ATOM 679 N N . LEU A 1 89 ? -11.053 0.294 24.798 1.00 95.31 89 LEU A N 1
ATOM 680 C CA . LEU A 1 89 ? -11.759 -0.078 26.023 1.00 95.31 89 LEU A CA 1
ATOM 681 C C . LEU A 1 89 ? -12.819 0.946 26.434 1.00 95.31 89 LEU A C 1
ATOM 683 O O . LEU A 1 89 ? -13.922 0.576 26.834 1.00 95.31 89 LEU A O 1
ATOM 687 N N . LEU A 1 90 ? -12.509 2.237 26.329 1.00 95.19 90 LEU A N 1
ATOM 688 C CA . LEU A 1 90 ? -13.474 3.287 26.638 1.00 95.19 90 LEU A CA 1
ATOM 689 C C . LEU A 1 90 ? -14.617 3.309 25.617 1.00 95.19 90 LEU A C 1
ATOM 691 O O . LEU A 1 90 ? -15.769 3.527 25.988 1.00 95.19 90 LEU A O 1
ATOM 695 N N . GLY A 1 91 ? -14.311 3.042 24.345 1.00 95.19 91 GLY A N 1
ATOM 696 C CA . GLY A 1 91 ? -15.304 2.866 23.291 1.00 95.19 91 GLY A CA 1
ATOM 697 C C . GLY A 1 91 ? -16.248 1.700 23.580 1.00 95.19 91 GLY A C 1
ATOM 698 O O . GLY A 1 91 ? -17.456 1.852 23.426 1.00 95.19 91 GLY A O 1
ATOM 699 N N . TRP A 1 92 ? -15.719 0.581 24.087 1.00 93.94 92 TRP A N 1
ATOM 700 C CA . TRP A 1 92 ? -16.531 -0.561 24.519 1.00 93.94 92 TRP A CA 1
ATOM 701 C C . TRP A 1 92 ? -17.514 -0.197 25.635 1.00 93.94 92 TRP A C 1
ATOM 703 O O . TRP A 1 92 ? -18.712 -0.448 25.516 1.00 93.94 92 TRP A O 1
ATOM 713 N N . ALA A 1 93 ? -17.029 0.461 26.694 1.00 94.25 93 ALA A N 1
ATOM 714 C CA . ALA A 1 93 ? -17.896 0.943 27.768 1.00 94.25 93 ALA A CA 1
ATOM 715 C C . ALA A 1 93 ? -18.979 1.900 27.237 1.00 94.25 93 ALA A C 1
ATOM 717 O O . ALA A 1 93 ? -20.114 1.879 27.708 1.00 94.25 93 ALA A O 1
ATOM 718 N N . GLY A 1 94 ? -18.632 2.727 26.247 1.00 94.81 94 GLY A N 1
ATOM 719 C CA . GLY A 1 94 ? -19.541 3.683 25.618 1.00 94.81 94 GLY A CA 1
ATOM 720 C C . GLY A 1 94 ? -20.682 3.007 24.872 1.00 94.81 94 GLY A C 1
ATOM 721 O O . GLY A 1 94 ? -21.824 3.435 25.017 1.00 94.81 94 GLY A O 1
ATOM 722 N N . GLU A 1 95 ? -20.397 1.925 24.150 1.00 92.81 95 GLU A N 1
ATOM 723 C CA . GLU A 1 95 ? -21.414 1.145 23.439 1.00 92.81 95 GLU A CA 1
ATOM 724 C C . GLU A 1 95 ? -22.411 0.510 24.410 1.00 92.81 95 GLU A C 1
ATOM 726 O O . GLU A 1 95 ? -23.617 0.740 24.309 1.00 92.81 95 GLU A O 1
ATOM 731 N N . VAL A 1 96 ? -21.902 -0.195 25.427 1.00 91.69 96 VAL A N 1
ATOM 732 C CA . VAL A 1 96 ? -22.729 -0.884 26.433 1.00 91.69 96 VAL A CA 1
ATOM 733 C C . VAL A 1 96 ? -23.591 0.103 27.229 1.00 91.69 96 VAL A C 1
ATOM 735 O O . VAL A 1 96 ? -24.747 -0.175 27.544 1.00 91.69 96 VAL A O 1
ATOM 738 N N . LEU A 1 97 ? -23.054 1.283 27.552 1.00 93.50 97 LEU A N 1
ATOM 739 C CA . LEU A 1 97 ? -23.785 2.333 28.267 1.00 93.50 97 LEU A CA 1
ATOM 740 C C . LEU A 1 97 ? -24.646 3.213 27.343 1.00 93.50 97 LEU A C 1
ATOM 742 O O . LEU A 1 97 ? -25.437 4.018 27.851 1.00 93.50 97 LEU A O 1
ATOM 746 N N . SER A 1 98 ? -24.486 3.077 26.023 1.00 94.25 98 SER A N 1
ATOM 747 C CA . SER A 1 98 ? -25.058 3.946 24.987 1.00 94.25 98 SER A CA 1
ATOM 748 C C . SER A 1 98 ? -24.727 5.433 25.191 1.00 94.25 98 SER A C 1
ATOM 750 O O . SER A 1 98 ? -25.586 6.308 25.069 1.00 94.25 98 SER A O 1
ATOM 752 N N . VAL A 1 99 ? -23.467 5.734 25.519 1.00 95.19 99 VAL A N 1
ATOM 753 C CA . VAL A 1 99 ? -22.947 7.098 25.715 1.00 95.19 99 VAL A CA 1
ATOM 754 C C . VAL A 1 99 ? -21.700 7.344 24.872 1.00 95.19 99 VAL A C 1
ATOM 756 O O . VAL A 1 99 ? -20.964 6.428 24.517 1.00 95.19 99 VAL A O 1
ATOM 759 N N . ARG A 1 100 ? -21.425 8.616 24.568 1.00 94.50 100 ARG A N 1
ATOM 760 C CA . ARG A 1 100 ? -20.188 9.032 23.898 1.00 94.50 100 ARG A CA 1
ATOM 761 C C . ARG A 1 100 ? -19.295 9.785 24.865 1.00 94.50 100 ARG A C 1
ATOM 763 O O . ARG A 1 100 ? -19.754 10.687 25.563 1.00 94.50 100 ARG A O 1
ATOM 770 N N . PHE A 1 101 ? -18.011 9.456 24.849 1.00 93.38 101 PHE A N 1
ATOM 771 C CA . PHE A 1 101 ? -17.018 10.114 25.686 1.00 93.38 101 PHE A CA 1
ATOM 772 C C . PHE A 1 101 ? -16.290 11.217 24.925 1.00 93.38 101 PHE A C 1
ATOM 774 O O . PHE A 1 101 ? -15.931 11.072 23.755 1.00 93.38 101 PHE A O 1
ATOM 781 N N . LYS A 1 102 ? -16.035 12.322 25.625 1.00 92.94 102 LYS A N 1
ATOM 782 C CA . LYS A 1 102 ? -15.118 13.373 25.195 1.00 92.94 102 LYS A CA 1
ATOM 783 C C . LYS A 1 102 ? -13.960 13.410 26.184 1.00 92.94 102 LYS A C 1
ATOM 785 O O . LYS A 1 102 ? -14.124 13.888 27.301 1.00 92.94 102 LYS A O 1
ATOM 790 N N . CYS A 1 103 ? -12.804 12.916 25.759 1.00 89.19 103 CYS A N 1
ATOM 791 C CA . CYS A 1 103 ? -11.577 12.980 26.545 1.00 89.19 103 CYS A CA 1
ATOM 792 C C . CYS A 1 103 ? -10.811 14.254 26.192 1.00 89.19 103 CYS A C 1
ATOM 794 O O . CYS A 1 103 ? -10.601 14.551 25.012 1.00 89.19 103 CYS A O 1
ATOM 796 N N . VAL A 1 104 ? -10.404 15.006 27.211 1.00 89.06 104 VAL A N 1
ATOM 797 C CA . VAL A 1 104 ? -9.440 16.096 27.046 1.00 89.06 104 VAL A CA 1
ATOM 798 C C . VAL A 1 104 ? -8.026 15.508 26.996 1.00 89.06 104 VAL A C 1
ATOM 800 O O . VAL A 1 104 ? -7.764 14.526 27.690 1.00 89.06 104 VAL A O 1
ATOM 803 N N . PRO A 1 105 ? -7.116 16.050 26.169 1.00 88.94 105 PRO A N 1
ATOM 804 C CA . PRO A 1 105 ? -5.716 15.638 26.201 1.00 88.94 105 PRO A CA 1
ATOM 805 C C . PRO A 1 105 ? -5.084 15.881 27.581 1.00 88.94 105 PRO A C 1
ATOM 807 O O . PRO A 1 105 ? -5.446 16.849 28.248 1.00 88.94 105 PRO A O 1
ATOM 810 N N . PHE A 1 106 ? -4.096 15.055 27.944 1.00 87.62 106 PHE A N 1
ATOM 811 C CA . PHE A 1 106 ? -3.316 15.148 29.191 1.00 87.62 106 PHE A CA 1
ATOM 812 C C . PHE A 1 106 ? -4.142 14.951 30.470 1.00 87.62 106 PHE A C 1
ATOM 814 O O . PHE A 1 106 ? -4.080 15.761 31.393 1.00 87.62 106 PHE A O 1
ATOM 821 N N . ASP A 1 107 ? -4.903 13.860 30.535 1.00 84.75 107 ASP A N 1
ATOM 822 C CA . ASP A 1 107 ? -5.706 13.491 31.710 1.00 84.75 107 ASP A CA 1
ATOM 823 C C . ASP A 1 107 ? -4.844 13.312 32.976 1.00 84.75 107 ASP A C 1
ATOM 825 O O . ASP A 1 107 ? -5.281 13.608 34.092 1.00 84.75 107 ASP A O 1
ATOM 829 N N . GLU A 1 108 ? -3.580 12.943 32.779 1.00 83.81 108 GLU A N 1
ATOM 830 C CA . GLU A 1 108 ? -2.611 12.656 33.827 1.00 83.81 108 GLU A CA 1
ATOM 831 C C . GLU A 1 108 ? -2.210 13.912 34.620 1.00 83.81 108 GLU A C 1
ATOM 833 O O . GLU A 1 108 ? -1.603 13.807 35.687 1.00 83.81 108 GLU A O 1
ATOM 838 N N . MET A 1 109 ? -2.602 15.114 34.168 1.00 86.56 109 MET A N 1
ATOM 839 C CA . MET A 1 109 ? -2.449 16.343 34.959 1.00 86.56 109 MET A CA 1
ATOM 840 C C . MET A 1 109 ? -3.237 16.299 36.277 1.00 86.56 109 MET A C 1
ATOM 842 O O . MET A 1 109 ? -2.917 17.025 37.216 1.00 86.56 109 MET A O 1
ATOM 846 N N . HIS A 1 110 ? -4.269 15.455 36.353 1.00 84.94 110 HIS A N 1
ATOM 847 C CA . HIS A 1 110 ? -5.112 15.289 37.535 1.00 84.94 110 HIS A CA 1
ATOM 848 C C . HIS A 1 110 ? -4.649 14.153 38.461 1.00 84.94 110 HIS A C 1
ATOM 850 O O . HIS A 1 110 ? -5.265 13.933 39.504 1.00 84.94 110 HIS A O 1
ATOM 856 N N . GLY A 1 111 ? -3.583 13.436 38.099 1.00 89.00 111 GLY A N 1
ATOM 857 C CA . GLY A 1 111 ? -2.998 12.367 38.902 1.00 89.00 111 GLY A CA 1
ATOM 858 C C . GLY A 1 111 ? -2.348 11.268 38.054 1.00 89.00 111 GLY A C 1
ATOM 859 O O . GLY A 1 111 ? -2.656 11.132 36.869 1.00 89.00 111 GLY A O 1
ATOM 860 N N . PRO A 1 112 ? -1.460 10.454 38.651 1.00 88.19 112 PRO A N 1
ATOM 861 C CA . PRO A 1 112 ? -0.853 9.321 37.959 1.00 88.19 112 PRO A CA 1
ATOM 862 C C . PRO A 1 112 ? -1.912 8.272 37.581 1.00 88.19 112 PRO A C 1
ATOM 864 O O . PRO A 1 112 ? -2.828 8.012 38.358 1.00 88.19 112 PRO A O 1
ATOM 867 N N . GLU A 1 113 ? -1.768 7.648 36.405 1.00 88.50 113 GLU A N 1
ATOM 868 C CA . GLU A 1 113 ? -2.633 6.552 35.914 1.00 88.50 113 GLU A CA 1
ATOM 869 C C . GLU A 1 113 ? -4.136 6.898 35.804 1.00 88.50 113 GLU A C 1
ATOM 871 O O . GLU A 1 113 ? -4.992 6.003 35.786 1.00 88.50 113 GLU A O 1
ATOM 876 N N . LYS A 1 114 ? -4.487 8.187 35.692 1.00 89.94 114 LYS A N 1
ATOM 877 C CA . LYS A 1 114 ? -5.887 8.634 35.687 1.00 89.94 114 LYS A CA 1
ATOM 878 C C . LYS A 1 114 ? -6.688 8.092 34.496 1.00 89.94 114 LYS A C 1
ATOM 880 O O . LYS A 1 114 ? -7.830 7.653 34.684 1.00 89.94 114 LYS A O 1
ATOM 885 N N . SER A 1 115 ? -6.055 7.969 33.329 1.00 89.88 115 SER A N 1
ATOM 886 C CA . SER A 1 115 ? -6.634 7.321 32.147 1.00 89.88 115 SER A CA 1
ATOM 887 C C . SER A 1 115 ? -7.105 5.897 32.452 1.00 89.88 115 SER A C 1
ATOM 889 O O . SER A 1 115 ? -8.227 5.509 32.116 1.00 89.88 115 SER A O 1
ATOM 891 N N . ARG A 1 116 ? -6.274 5.112 33.146 1.00 90.88 116 ARG A N 1
ATOM 892 C CA . ARG A 1 116 ? -6.584 3.724 33.500 1.00 90.88 116 ARG A CA 1
ATOM 893 C C . ARG A 1 116 ? -7.727 3.645 34.508 1.00 90.88 116 ARG A C 1
ATOM 895 O O . ARG A 1 116 ? -8.644 2.850 34.310 1.00 90.88 116 ARG A O 1
ATOM 902 N N . GLU A 1 117 ? -7.689 4.468 35.555 1.00 91.19 117 GLU A N 1
ATOM 903 C CA . GLU A 1 117 ? -8.752 4.538 36.568 1.00 91.19 117 GLU A CA 1
ATOM 904 C C . GLU A 1 117 ? -10.103 4.873 35.923 1.00 91.19 117 GLU A C 1
ATOM 906 O O . GLU A 1 117 ? -11.104 4.200 36.170 1.00 91.19 117 GLU A O 1
ATOM 911 N N . THR A 1 118 ? -10.118 5.867 35.032 1.00 91.62 118 THR A N 1
ATOM 912 C CA . THR A 1 118 ? -11.323 6.306 34.322 1.00 91.62 118 THR A CA 1
ATOM 913 C C . THR A 1 118 ? -11.901 5.188 33.458 1.00 91.62 118 THR A C 1
ATOM 915 O O . THR A 1 118 ? -13.098 4.906 33.537 1.00 91.62 118 THR A O 1
ATOM 918 N N . VAL A 1 119 ? -11.064 4.509 32.668 1.00 93.31 119 VAL A N 1
ATOM 919 C CA . VAL A 1 119 ? -11.496 3.394 31.810 1.00 93.31 119 VAL A CA 1
ATOM 920 C C . VAL A 1 119 ? -12.030 2.229 32.642 1.00 93.31 119 VAL A C 1
ATOM 922 O O . VAL A 1 119 ? -13.111 1.719 32.354 1.00 93.31 119 VAL A O 1
ATOM 925 N N . HIS A 1 120 ? -11.318 1.832 33.699 1.00 92.75 120 HIS A N 1
ATOM 926 C CA . HIS A 1 120 ? -11.742 0.738 34.575 1.00 92.75 120 HIS A CA 1
ATOM 927 C C . HIS A 1 120 ? -13.078 1.048 35.255 1.00 92.75 120 HIS A C 1
ATOM 929 O O . HIS A 1 120 ? -13.974 0.206 35.254 1.00 92.75 120 HIS A O 1
ATOM 935 N N . ARG A 1 121 ? -13.246 2.273 35.766 1.00 92.38 121 ARG A N 1
ATOM 936 C CA . ARG A 1 121 ? -14.497 2.720 36.388 1.00 92.38 121 ARG A CA 1
ATOM 937 C C . ARG A 1 121 ? -15.674 2.656 35.415 1.00 92.38 121 ARG A C 1
ATOM 939 O O . ARG A 1 121 ? -16.751 2.201 35.788 1.00 92.38 121 ARG A O 1
ATOM 946 N N . MET A 1 122 ? -15.482 3.102 34.173 1.00 93.81 122 MET A N 1
ATOM 947 C CA . MET A 1 122 ? -16.547 3.076 33.165 1.00 93.81 122 MET A CA 1
ATOM 948 C C . MET A 1 122 ? -16.897 1.651 32.730 1.00 93.81 122 MET A C 1
ATOM 950 O O . MET A 1 122 ? -18.072 1.351 32.542 1.00 93.81 122 MET A O 1
ATOM 954 N N . LEU A 1 123 ? -15.910 0.757 32.623 1.00 92.75 123 LEU A N 1
ATOM 955 C CA . LEU A 1 123 ? -16.150 -0.662 32.340 1.00 92.75 123 LEU A CA 1
ATOM 956 C C . LEU A 1 123 ? -16.890 -1.366 33.483 1.00 92.75 123 LEU A C 1
ATOM 958 O O . LEU A 1 123 ? -17.785 -2.169 33.231 1.00 92.75 123 LEU A O 1
ATOM 962 N N . GLN A 1 124 ? -16.557 -1.041 34.733 1.00 91.81 124 GLN A N 1
ATOM 963 C CA . GLN A 1 124 ? -17.271 -1.561 35.897 1.00 91.81 124 GLN A CA 1
ATOM 964 C C . GLN A 1 124 ? -18.736 -1.105 35.898 1.00 91.81 124 GLN A C 1
ATOM 966 O O . GLN A 1 124 ? -19.636 -1.932 36.024 1.00 91.81 124 GLN A O 1
ATOM 971 N N . LEU A 1 125 ? -18.986 0.183 35.645 1.00 92.19 125 LEU A N 1
ATOM 972 C CA . LEU A 1 125 ? -20.344 0.713 35.502 1.00 92.19 125 LEU A CA 1
ATOM 973 C C . LEU A 1 125 ? -21.104 0.047 34.340 1.00 92.19 125 LEU A C 1
ATOM 975 O O . LEU A 1 125 ? -22.298 -0.232 34.447 1.00 92.19 125 LEU A O 1
ATOM 979 N N . ALA A 1 126 ? -20.418 -0.227 33.227 1.00 91.62 126 ALA A N 1
ATOM 980 C CA . ALA A 1 126 ? -20.989 -0.937 32.085 1.00 91.62 126 ALA A CA 1
ATOM 981 C C . ALA A 1 126 ? -21.402 -2.372 32.446 1.00 91.62 126 ALA A C 1
ATOM 983 O O . ALA A 1 126 ? -22.489 -2.809 32.061 1.00 91.62 126 ALA A O 1
ATOM 984 N N . ARG A 1 127 ? -20.589 -3.089 33.232 1.00 90.88 127 ARG A N 1
ATOM 985 C CA . ARG A 1 127 ? -20.941 -4.411 33.771 1.00 90.88 127 ARG A CA 1
ATOM 986 C C . ARG A 1 127 ? -22.168 -4.341 34.679 1.00 90.88 127 ARG A C 1
ATOM 988 O O . ARG A 1 127 ? -23.103 -5.110 34.483 1.00 90.88 127 ARG A O 1
ATOM 995 N N . GLU A 1 128 ? -22.185 -3.413 35.634 1.00 90.12 128 GLU A N 1
ATOM 996 C CA . GLU A 1 128 ? -23.294 -3.256 36.589 1.00 90.12 128 GLU A CA 1
ATOM 997 C C . GLU A 1 128 ? -24.623 -2.958 35.884 1.00 90.12 128 GLU A C 1
ATOM 999 O O . GLU A 1 128 ? -25.660 -3.508 36.249 1.00 90.12 128 GLU A O 1
ATOM 1004 N N . ARG A 1 129 ? -24.596 -2.124 34.838 1.00 90.06 129 ARG A N 1
ATOM 1005 C CA . ARG A 1 129 ? -25.799 -1.745 34.089 1.00 90.06 129 ARG A CA 1
ATOM 1006 C C . ARG A 1 129 ? -26.283 -2.825 33.121 1.00 90.06 129 ARG A C 1
ATOM 1008 O O . ARG A 1 129 ? -27.488 -2.962 32.936 1.00 90.06 129 ARG A O 1
ATOM 1015 N N . SER A 1 130 ? -25.366 -3.543 32.475 1.00 86.88 130 SER A N 1
ATOM 1016 C CA . SER A 1 130 ? -25.711 -4.605 31.517 1.00 86.88 130 SER A CA 1
ATOM 1017 C C . SER A 1 130 ? -26.101 -5.919 32.194 1.00 86.88 130 SER A C 1
ATOM 1019 O O . SER A 1 130 ? -26.810 -6.721 31.592 1.00 86.88 130 SER A O 1
ATOM 1021 N N . GLY A 1 131 ? -25.628 -6.158 33.423 1.00 84.75 131 GLY A N 1
ATOM 1022 C CA . GLY A 1 131 ? -25.775 -7.441 34.111 1.00 84.75 131 GLY A CA 1
ATOM 1023 C C . GLY A 1 131 ? -24.934 -8.566 33.494 1.00 84.75 131 GLY A C 1
ATOM 1024 O O . GLY A 1 131 ? -25.169 -9.735 33.788 1.00 84.75 131 GLY A O 1
ATOM 1025 N N . GLN A 1 132 ? -23.977 -8.240 32.619 1.00 84.06 132 GLN A N 1
ATOM 1026 C CA . GLN A 1 132 ? -23.154 -9.212 31.900 1.00 84.06 132 GLN A CA 1
ATOM 1027 C C . GLN A 1 132 ? -21.752 -9.302 32.508 1.00 84.06 132 GLN A C 1
ATOM 1029 O O . GLN A 1 132 ? -20.921 -8.408 32.342 1.00 84.06 132 GLN A O 1
ATOM 1034 N N . ASP A 1 133 ? -21.447 -10.422 33.163 1.00 83.50 133 ASP A N 1
ATOM 1035 C CA . 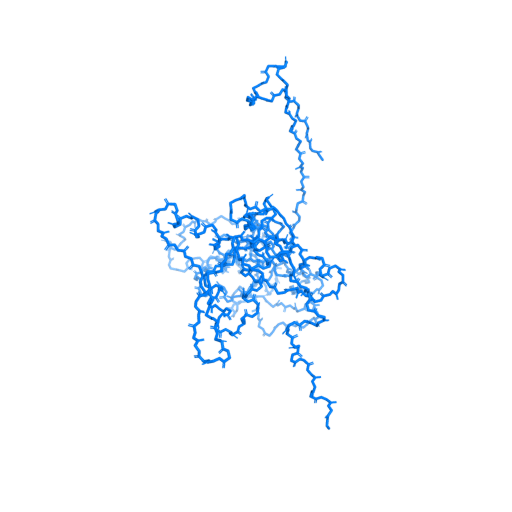ASP A 1 133 ? -20.162 -10.623 33.851 1.00 83.50 133 ASP A CA 1
ATOM 1036 C C . ASP A 1 133 ? -18.940 -10.639 32.926 1.00 83.50 133 ASP A C 1
ATOM 1038 O O . ASP A 1 133 ? -17.818 -10.377 33.357 1.00 83.50 133 ASP A O 1
ATOM 1042 N N . TRP A 1 134 ? -19.134 -10.930 31.641 1.00 84.81 134 TRP A N 1
ATOM 1043 C CA . TRP A 1 134 ? -18.048 -11.005 30.668 1.00 84.81 134 TRP A CA 1
ATOM 1044 C C . TRP A 1 134 ? -17.593 -9.634 30.144 1.00 84.81 134 TRP A C 1
ATOM 1046 O O . TRP A 1 134 ? -16.525 -9.559 29.538 1.00 84.81 134 TRP A O 1
ATOM 1056 N N . VAL A 1 135 ? -18.353 -8.558 30.395 1.00 84.75 135 VAL A N 1
ATOM 1057 C CA . VAL A 1 135 ? -18.019 -7.184 29.968 1.00 84.75 135 VAL A CA 1
ATOM 1058 C C . VAL A 1 135 ? -16.787 -6.650 30.700 1.00 84.75 135 VAL A C 1
ATOM 1060 O O . VAL A 1 135 ? -15.970 -5.941 30.112 1.00 84.75 135 VAL A O 1
ATOM 1063 N N . PHE A 1 136 ? -16.631 -6.999 31.979 1.00 86.38 136 PHE A N 1
ATOM 1064 C CA . PHE A 1 136 ? -15.481 -6.601 32.781 1.00 86.38 136 PHE A CA 1
ATOM 1065 C C . PHE A 1 136 ? -15.145 -7.663 33.826 1.00 86.38 136 PHE A C 1
ATOM 1067 O O . PHE A 1 136 ? -15.956 -7.983 34.691 1.00 86.38 136 PHE A O 1
ATOM 1074 N N . ASN A 1 137 ? -13.912 -8.162 33.786 1.00 83.56 137 ASN A N 1
ATOM 1075 C CA . ASN A 1 137 ? -13.386 -9.084 34.782 1.00 83.56 137 ASN A CA 1
ATOM 1076 C C . ASN A 1 137 ? -12.243 -8.413 35.554 1.00 83.56 137 ASN A C 1
ATOM 1078 O O . ASN A 1 137 ? -11.308 -7.901 34.940 1.00 83.56 137 ASN A O 1
ATOM 1082 N N . GLU A 1 138 ? -12.288 -8.449 36.886 1.00 79.31 138 GLU A N 1
ATOM 1083 C CA . GLU A 1 138 ? -11.254 -7.855 37.746 1.00 79.31 138 GLU A CA 1
ATOM 1084 C C . GLU A 1 138 ? -9.879 -8.507 37.546 1.00 79.31 138 GLU A C 1
ATOM 1086 O O . GLU A 1 138 ? -8.863 -7.814 37.515 1.00 79.31 138 GLU A O 1
ATOM 1091 N N . ASN A 1 139 ? -9.844 -9.824 37.312 1.00 83.06 139 ASN A N 1
ATOM 1092 C CA . ASN A 1 139 ? -8.601 -10.561 37.069 1.00 83.06 139 ASN A CA 1
ATOM 1093 C C . ASN A 1 139 ? -7.992 -10.235 35.696 1.00 83.06 139 ASN A C 1
ATOM 1095 O O . ASN A 1 139 ? -6.777 -10.309 35.510 1.00 83.06 139 ASN A O 1
ATOM 1099 N N . TYR A 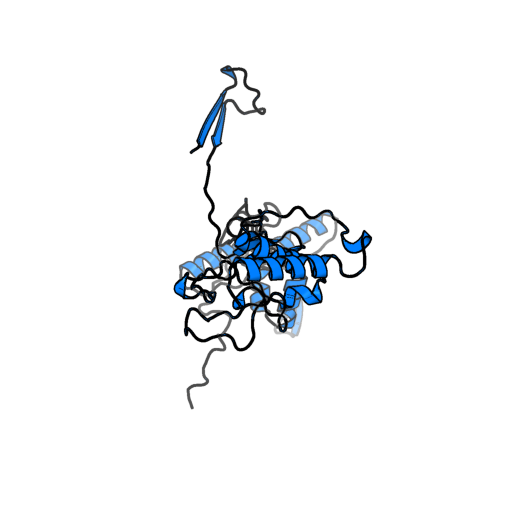1 140 ? -8.834 -9.874 34.724 1.00 83.25 140 TYR A N 1
ATOM 1100 C CA . TYR A 1 140 ? -8.440 -9.592 33.345 1.00 83.25 140 TYR A CA 1
ATOM 1101 C C . TYR A 1 140 ? -9.125 -8.319 32.840 1.00 83.25 140 TYR A C 1
ATOM 1103 O O . TYR A 1 140 ? -9.983 -8.362 31.956 1.00 83.25 140 TYR A O 1
ATOM 1111 N N . ALA A 1 141 ? -8.731 -7.178 33.408 1.00 81.06 141 ALA A N 1
ATOM 1112 C CA . ALA A 1 141 ? -9.326 -5.887 33.080 1.00 81.06 141 ALA A CA 1
ATOM 1113 C C . ALA A 1 141 ? -9.271 -5.601 31.568 1.00 81.06 141 ALA A C 1
ATOM 1115 O O . ALA A 1 141 ? -8.205 -5.647 30.947 1.00 81.06 141 ALA A O 1
ATOM 1116 N N . GLY A 1 142 ? -10.435 -5.317 30.977 1.00 81.81 142 GLY A N 1
ATOM 1117 C CA . GLY A 1 142 ? -10.560 -5.000 29.552 1.00 81.81 142 GLY A CA 1
ATOM 1118 C C . GLY A 1 142 ? -10.318 -6.179 28.603 1.00 81.81 142 GLY A C 1
ATOM 1119 O O . GLY A 1 142 ? -9.995 -5.970 27.433 1.00 81.81 142 GLY A O 1
ATOM 1120 N N . LYS A 1 143 ? -10.421 -7.423 29.083 1.00 91.75 143 LYS A N 1
ATOM 1121 C CA . LYS A 1 143 ? -10.356 -8.616 28.236 1.00 91.75 143 LYS A CA 1
ATOM 1122 C C . LYS A 1 143 ? -11.631 -9.427 28.369 1.00 91.75 143 LYS A C 1
ATOM 1124 O O . LYS A 1 143 ? -12.117 -9.658 29.472 1.00 91.75 143 LYS A O 1
ATOM 1129 N N . ILE A 1 144 ? -12.122 -9.894 27.233 1.00 92.50 144 ILE A N 1
ATOM 1130 C CA . ILE A 1 144 ? -13.384 -10.606 27.098 1.00 92.50 144 ILE A CA 1
ATOM 1131 C C . ILE A 1 144 ? -13.081 -12.022 26.582 1.00 92.50 144 ILE A C 1
ATOM 1133 O O . ILE A 1 144 ? -12.164 -12.194 25.770 1.00 92.50 144 ILE A O 1
ATOM 1137 N N . PRO A 1 145 ? -13.772 -13.069 27.067 1.00 93.38 145 PRO A N 1
ATOM 1138 C CA . PRO A 1 145 ? -13.722 -14.379 26.429 1.00 93.38 145 PRO A CA 1
ATOM 1139 C C . PRO A 1 145 ? -14.319 -14.305 25.018 1.00 93.38 145 PRO A C 1
ATOM 1141 O O . PRO A 1 145 ? -15.449 -13.865 24.845 1.00 93.38 145 PRO A O 1
ATOM 1144 N N . VAL A 1 146 ? -13.559 -14.762 24.029 1.00 95.31 146 VAL A N 1
ATOM 1145 C CA . VAL A 1 146 ? -13.969 -14.817 22.619 1.00 95.31 146 VAL A CA 1
ATOM 1146 C C . VAL A 1 146 ? -14.011 -16.287 22.195 1.00 95.31 146 VAL A C 1
ATOM 1148 O O . VAL A 1 146 ? -13.312 -17.120 22.787 1.00 95.31 146 VAL A O 1
ATOM 1151 N N . TYR A 1 147 ? -14.814 -16.597 21.185 1.00 96.56 147 TYR A N 1
ATOM 1152 C CA . TYR A 1 147 ? -14.919 -17.920 20.572 1.00 96.56 147 TYR A CA 1
ATOM 1153 C C . TYR A 1 147 ? -14.460 -17.863 19.112 1.00 96.56 147 TYR A C 1
ATOM 1155 O O . TYR A 1 147 ? -14.625 -16.838 18.444 1.00 96.56 147 TYR A O 1
ATOM 1163 N N . ASP A 1 148 ? -13.841 -18.935 18.628 1.00 96.94 148 ASP A N 1
ATOM 1164 C CA . ASP A 1 148 ? -13.460 -19.074 17.223 1.00 96.94 148 ASP A CA 1
ATOM 1165 C C . ASP A 1 148 ? -14.707 -19.378 16.379 1.00 96.94 148 ASP A C 1
ATOM 1167 O O . ASP A 1 148 ? -15.430 -20.330 16.661 1.00 96.94 148 ASP A O 1
ATOM 1171 N N . GLY A 1 149 ? -14.956 -18.587 15.331 1.00 95.19 149 GLY A N 1
ATOM 1172 C CA . GLY A 1 149 ? -16.086 -18.785 14.416 1.00 95.19 149 GLY A CA 1
ATOM 1173 C C . GLY A 1 149 ? -16.049 -20.123 13.672 1.00 95.19 149 GLY A C 1
ATOM 1174 O O . GLY A 1 149 ? -17.091 -20.684 13.347 1.00 95.19 149 GLY A O 1
ATOM 1175 N N . ARG A 1 150 ? -14.855 -20.692 13.455 1.00 95.12 150 ARG A N 1
ATOM 1176 C CA . ARG A 1 150 ? -14.694 -21.918 12.655 1.00 95.12 150 ARG A CA 1
ATOM 1177 C C . ARG A 1 150 ? -14.914 -23.194 13.452 1.00 95.12 150 ARG A C 1
ATOM 1179 O O . ARG A 1 150 ? -15.431 -24.169 12.915 1.00 95.12 150 ARG A O 1
ATOM 1186 N N . THR A 1 151 ? -14.465 -23.211 14.703 1.00 95.81 151 THR A N 1
ATOM 1187 C CA . THR A 1 151 ? -14.533 -24.397 15.570 1.00 95.81 151 THR A CA 1
ATOM 1188 C C . THR A 1 151 ? -15.615 -24.278 16.639 1.00 95.81 151 THR A C 1
ATOM 1190 O O . THR A 1 151 ? -16.080 -25.293 17.146 1.00 95.81 151 THR A O 1
ATOM 1193 N N . GLY A 1 152 ? -16.022 -23.055 16.991 1.00 94.19 152 GLY A N 1
ATOM 1194 C CA . GLY A 1 152 ? -16.887 -22.767 18.135 1.00 94.19 152 GLY A CA 1
ATOM 1195 C C . GLY A 1 152 ? -16.174 -22.874 19.487 1.00 94.19 152 GLY A C 1
ATOM 1196 O O . GLY A 1 152 ? -16.795 -22.673 20.532 1.00 94.19 152 GLY A O 1
ATOM 1197 N N . GLU A 1 153 ? -14.877 -23.192 19.501 1.00 96.31 153 GLU A N 1
ATOM 1198 C CA . GLU A 1 153 ? -14.108 -23.335 20.732 1.00 96.31 153 GLU A CA 1
ATOM 1199 C C . GLU A 1 153 ? -13.709 -21.971 21.300 1.00 96.31 153 GLU A C 1
ATOM 1201 O O . GLU A 1 153 ? -13.485 -20.989 20.589 1.00 96.31 153 GLU A O 1
ATOM 1206 N N . LYS A 1 154 ? -13.611 -21.906 22.625 1.00 96.06 154 LYS A N 1
ATOM 1207 C CA . LYS A 1 154 ? -13.167 -20.707 23.332 1.00 96.06 154 LYS A CA 1
ATOM 1208 C C . LYS A 1 154 ? -11.650 -20.555 23.204 1.00 96.06 154 LYS A C 1
ATOM 1210 O O . LYS A 1 154 ? -10.926 -21.520 23.416 1.00 96.06 154 LYS A O 1
ATOM 1215 N N . PHE A 1 155 ? -11.164 -19.334 22.972 1.00 95.25 155 PHE A N 1
ATOM 1216 C CA . PHE A 1 155 ? -9.722 -19.059 23.005 1.00 95.25 155 PHE A CA 1
ATOM 1217 C C . PHE A 1 155 ? -9.108 -19.365 24.384 1.00 95.25 155 PHE A C 1
ATOM 1219 O O . PHE A 1 155 ? -9.700 -19.054 25.422 1.00 95.25 155 PHE A O 1
ATOM 1226 N N . ASP A 1 156 ? -7.866 -19.865 24.392 1.00 95.00 156 ASP A N 1
ATOM 1227 C CA . ASP A 1 156 ? -7.120 -20.230 25.610 1.00 95.00 156 ASP A CA 1
ATOM 1228 C C . ASP A 1 156 ? -7.018 -19.092 26.637 1.00 95.00 156 ASP A C 1
ATOM 1230 O O . ASP A 1 156 ? -6.999 -19.313 27.850 1.00 95.00 156 ASP A O 1
ATOM 1234 N N . ARG A 1 157 ? -6.911 -17.848 26.155 1.00 92.44 157 ARG A N 1
ATOM 1235 C CA . ARG A 1 157 ? -6.809 -16.641 26.982 1.00 92.44 157 ARG A CA 1
ATOM 1236 C C . ARG A 1 157 ? -7.826 -15.595 26.533 1.00 92.44 157 ARG A C 1
ATOM 1238 O O . ARG A 1 157 ? -8.066 -15.463 25.334 1.00 92.44 157 ARG A O 1
ATOM 1245 N N . PRO A 1 158 ? -8.376 -14.801 27.470 1.00 92.81 158 PRO A N 1
ATOM 1246 C CA . PRO A 1 158 ? -9.281 -13.718 27.116 1.00 92.81 158 PRO A CA 1
ATOM 1247 C C . PRO A 1 158 ? -8.539 -12.653 26.298 1.00 92.81 158 PRO A C 1
ATOM 1249 O O . PRO A 1 158 ? -7.359 -12.366 26.536 1.00 92.81 158 PRO A O 1
ATOM 1252 N N . VAL A 1 159 ? -9.246 -12.061 25.340 1.00 94.31 159 VAL A N 1
ATOM 1253 C CA . VAL A 1 159 ? -8.696 -11.134 24.345 1.00 94.31 159 VAL A CA 1
ATOM 1254 C C . VAL A 1 159 ? -9.229 -9.733 24.616 1.00 94.31 159 VAL A C 1
ATOM 1256 O O . VAL A 1 159 ? -10.362 -9.561 25.056 1.00 94.31 159 VAL A O 1
ATOM 1259 N N . THR A 1 160 ? -8.413 -8.708 24.380 1.00 94.12 160 THR A N 1
ATOM 1260 C CA . THR A 1 160 ? -8.884 -7.321 24.446 1.00 94.12 160 THR A CA 1
ATOM 1261 C C . THR A 1 160 ? -9.801 -7.045 23.262 1.00 94.12 160 THR A C 1
ATOM 1263 O O . THR A 1 160 ? -9.351 -7.065 22.117 1.00 94.12 160 THR A O 1
ATOM 1266 N N . VAL A 1 161 ? -11.070 -6.776 23.553 1.00 94.38 161 VAL A N 1
ATOM 1267 C CA . VAL A 1 161 ? -12.097 -6.413 22.575 1.00 94.38 161 VAL A CA 1
ATOM 1268 C C . VAL A 1 161 ? -12.672 -5.059 22.963 1.00 94.38 161 VAL A C 1
ATOM 1270 O O . VAL A 1 161 ? -12.818 -4.755 24.146 1.00 94.38 161 VAL A O 1
ATOM 1273 N N . GLY A 1 162 ? -12.981 -4.244 21.963 1.00 94.44 162 GLY A N 1
ATOM 1274 C CA . GLY A 1 162 ? -13.664 -2.980 22.159 1.00 94.44 162 GLY A CA 1
ATOM 1275 C C . GLY A 1 162 ? -13.845 -2.216 20.859 1.00 94.44 162 GLY A C 1
ATOM 1276 O O . GLY A 1 162 ? -13.668 -2.771 19.774 1.00 94.44 162 GLY A O 1
ATOM 1277 N N . ILE A 1 163 ? -14.201 -0.939 20.973 1.00 95.25 163 ILE A N 1
ATOM 1278 C CA . ILE A 1 163 ? -14.516 -0.093 19.820 1.00 95.25 163 ILE A CA 1
ATOM 1279 C C . ILE A 1 163 ? -13.401 0.920 19.607 1.00 95.25 163 ILE A C 1
ATOM 1281 O O . ILE A 1 163 ? -13.207 1.831 20.410 1.00 95.25 163 ILE A O 1
ATOM 1285 N N . ALA A 1 164 ? -12.690 0.779 18.491 1.00 94.62 164 ALA A N 1
ATOM 1286 C CA . ALA A 1 164 ? -11.633 1.691 18.074 1.00 94.62 164 ALA A CA 1
ATOM 1287 C C . ALA A 1 164 ? -12.039 2.477 16.822 1.00 94.62 164 ALA A C 1
ATOM 1289 O O . ALA A 1 164 ? -12.690 1.949 15.919 1.00 94.62 164 ALA A O 1
ATOM 1290 N N . TYR A 1 165 ? -11.608 3.736 16.727 1.00 95.38 165 TYR A N 1
ATOM 1291 C CA . TYR A 1 165 ? -11.883 4.559 15.557 1.00 95.38 165 TYR A CA 1
ATOM 1292 C C . TYR A 1 165 ? -10.859 4.304 14.442 1.00 95.38 165 TYR A C 1
ATOM 1294 O O . TYR A 1 165 ? -9.684 4.668 14.554 1.00 95.38 165 TYR A O 1
ATOM 1302 N N . MET A 1 166 ? -11.319 3.709 13.338 1.00 95.38 166 MET A N 1
ATOM 1303 C CA . MET A 1 166 ? -10.488 3.347 12.186 1.00 95.38 166 MET A CA 1
ATOM 1304 C C . MET A 1 166 ? -10.797 4.213 10.958 1.00 95.38 166 MET A C 1
ATOM 1306 O O . MET A 1 166 ? -11.948 4.438 10.595 1.00 95.38 166 MET A O 1
ATOM 1310 N N . LEU A 1 167 ? -9.742 4.674 10.287 1.00 96.06 167 LEU A N 1
ATOM 1311 C CA . LEU A 1 167 ? -9.783 5.515 9.092 1.00 96.06 167 LEU A CA 1
ATOM 1312 C C . LEU A 1 167 ? -9.275 4.746 7.868 1.00 96.06 167 LEU A C 1
ATOM 1314 O O . LEU A 1 167 ? -8.246 4.069 7.924 1.00 96.06 167 LEU A O 1
ATOM 1318 N N . LYS A 1 168 ? -9.947 4.923 6.727 1.00 95.75 168 LYS A N 1
ATOM 1319 C CA . LYS A 1 168 ? -9.443 4.495 5.415 1.00 95.75 168 LYS A CA 1
ATOM 1320 C C . LYS A 1 168 ? -8.531 5.581 4.842 1.00 95.75 168 LYS A C 1
ATOM 1322 O O . LYS A 1 168 ? -8.938 6.735 4.742 1.00 95.75 168 LYS A O 1
ATOM 1327 N N . LEU A 1 169 ? -7.305 5.224 4.463 1.00 96.06 169 LEU A N 1
ATOM 1328 C CA . LEU A 1 169 ? -6.355 6.166 3.870 1.00 96.06 169 LEU A CA 1
ATOM 1329 C C . LEU A 1 169 ? -6.480 6.203 2.342 1.00 96.06 169 LEU A C 1
ATOM 1331 O O . LEU A 1 169 ? -6.911 5.242 1.712 1.00 96.06 169 LEU A O 1
ATOM 1335 N N . VAL A 1 170 ? -6.008 7.299 1.741 1.00 95.69 170 VAL A N 1
ATOM 1336 C CA . VAL A 1 170 ? -5.971 7.507 0.277 1.00 95.69 170 VAL A CA 1
ATOM 1337 C C . VAL A 1 170 ? -5.025 6.545 -0.459 1.00 95.69 170 VAL A C 1
ATOM 1339 O O . VAL A 1 170 ? -5.021 6.467 -1.680 1.00 95.69 170 VAL A O 1
ATOM 1342 N N . HIS A 1 171 ? -4.196 5.796 0.269 1.00 94.56 171 HIS A N 1
ATOM 1343 C CA . HIS A 1 171 ? -3.272 4.830 -0.314 1.00 94.56 171 HIS A CA 1
ATOM 1344 C C . HIS A 1 171 ? -3.996 3.528 -0.673 1.00 94.56 171 HIS A C 1
ATOM 1346 O O . HIS A 1 171 ? -3.923 2.551 0.076 1.00 94.56 171 HIS A O 1
ATOM 1352 N N . LEU A 1 172 ? -4.664 3.539 -1.821 1.00 94.00 172 LEU A N 1
ATOM 1353 C CA . LEU A 1 172 ? -5.423 2.412 -2.353 1.00 94.00 172 LEU A CA 1
ATOM 1354 C C . LEU A 1 172 ? -4.537 1.509 -3.208 1.00 94.00 172 LEU A C 1
ATOM 1356 O O . LEU A 1 172 ? -3.565 1.967 -3.816 1.00 94.00 172 LEU A O 1
ATOM 1360 N N . VAL A 1 173 ? -4.861 0.218 -3.235 1.00 93.88 173 VAL A N 1
ATOM 1361 C CA . VAL A 1 173 ? -4.098 -0.761 -4.023 1.00 93.88 173 VAL A CA 1
ATOM 1362 C C . VAL A 1 173 ? -4.277 -0.553 -5.529 1.00 93.88 173 VAL A C 1
ATOM 1364 O O . VAL A 1 173 ? -3.299 -0.653 -6.268 1.00 93.88 173 VAL A O 1
ATOM 1367 N N . ASP A 1 174 ? -5.475 -0.159 -5.967 1.00 91.31 174 ASP A N 1
ATOM 1368 C CA . ASP A 1 174 ? -5.796 0.066 -7.385 1.00 91.31 174 ASP A CA 1
ATOM 1369 C C . ASP A 1 174 ? -4.898 1.126 -8.024 1.00 91.31 174 ASP A C 1
ATOM 1371 O O . ASP A 1 174 ? -4.496 1.000 -9.174 1.00 91.31 174 ASP A O 1
ATOM 1375 N N . ASP A 1 175 ? -4.523 2.152 -7.258 1.00 90.62 175 ASP A N 1
ATOM 1376 C CA . ASP A 1 175 ? -3.642 3.219 -7.742 1.00 90.62 175 ASP A CA 1
ATOM 1377 C C . ASP A 1 175 ? -2.152 2.795 -7.673 1.00 90.62 175 ASP A C 1
ATOM 1379 O O . ASP A 1 175 ? -1.240 3.461 -8.187 1.00 90.62 175 ASP A O 1
ATOM 1383 N N . LYS A 1 176 ? -1.865 1.673 -6.999 1.00 90.81 176 LYS A N 1
ATOM 1384 C CA . LYS A 1 176 ? -0.513 1.174 -6.739 1.00 90.81 176 LYS A CA 1
ATOM 1385 C C . LYS A 1 176 ? -0.060 0.078 -7.690 1.00 90.81 176 LYS A C 1
ATOM 1387 O O . LYS A 1 176 ? 1.128 0.084 -8.018 1.00 90.81 176 LYS A O 1
ATOM 1392 N N . ILE A 1 177 ? -0.954 -0.801 -8.125 1.00 90.31 177 ILE A N 1
ATOM 1393 C CA . ILE A 1 177 ? -0.625 -1.879 -9.058 1.00 90.31 177 ILE A CA 1
ATOM 1394 C C . ILE A 1 177 ? -0.291 -1.280 -10.425 1.00 90.31 177 ILE A C 1
ATOM 1396 O O . ILE A 1 177 ? -1.003 -0.426 -10.945 1.00 90.31 177 ILE A O 1
ATOM 1400 N N . HIS A 1 178 ? 0.832 -1.712 -10.989 1.00 92.12 178 HIS A N 1
ATOM 1401 C CA . HIS A 1 178 ? 1.256 -1.362 -12.337 1.00 92.12 178 HIS A CA 1
ATOM 1402 C C . HIS A 1 178 ? 2.040 -2.530 -12.920 1.00 92.12 178 HIS A C 1
ATOM 1404 O O . HIS A 1 178 ? 2.902 -3.089 -12.244 1.00 92.12 178 HIS A O 1
ATOM 1410 N N . ALA A 1 179 ? 1.741 -2.879 -14.164 1.00 91.69 179 ALA A N 1
ATOM 1411 C CA . ALA A 1 179 ? 2.439 -3.912 -14.906 1.00 91.69 179 ALA A CA 1
ATOM 1412 C C . ALA A 1 179 ? 2.703 -3.408 -16.324 1.00 91.69 179 ALA A C 1
ATOM 1414 O O . ALA A 1 179 ? 1.879 -2.704 -16.912 1.00 91.69 179 ALA A O 1
ATOM 1415 N N . ARG A 1 180 ? 3.862 -3.776 -16.866 1.00 91.62 180 ARG A N 1
ATOM 1416 C CA . ARG A 1 180 ? 4.291 -3.409 -18.214 1.00 91.62 180 ARG A CA 1
ATOM 1417 C C . ARG A 1 180 ? 4.827 -4.644 -18.921 1.00 91.62 180 ARG A C 1
ATOM 1419 O O . ARG A 1 180 ? 5.682 -5.331 -18.375 1.00 91.62 180 ARG A O 1
ATOM 1426 N N . SER A 1 181 ? 4.362 -4.866 -20.146 1.00 90.31 181 SER A N 1
ATOM 1427 C CA . SER A 1 181 ? 4.989 -5.776 -21.108 1.00 90.31 181 SER A CA 1
ATOM 1428 C C . SER A 1 181 ? 5.873 -4.979 -22.071 1.00 90.31 181 SER A C 1
ATOM 1430 O O . SER A 1 181 ? 7.093 -4.975 -21.957 1.00 90.31 181 SER A O 1
ATOM 1432 N N . THR A 1 182 ? 5.250 -4.207 -22.956 1.00 89.25 182 THR A N 1
ATOM 1433 C CA . THR A 1 182 ? 5.874 -3.259 -23.888 1.00 89.25 182 THR A CA 1
ATOM 1434 C C . THR A 1 182 ? 5.295 -1.866 -23.654 1.00 89.25 182 THR A C 1
ATOM 1436 O O . THR A 1 182 ? 4.248 -1.724 -23.029 1.00 89.25 182 THR A O 1
ATOM 1439 N N . GLY A 1 183 ? 5.959 -0.817 -24.130 1.00 90.12 183 GLY A N 1
ATOM 1440 C CA . GLY A 1 183 ? 5.482 0.549 -23.916 1.00 90.12 183 GLY A CA 1
ATOM 1441 C C . GLY A 1 183 ? 6.348 1.577 -24.630 1.00 90.12 183 GLY A C 1
ATOM 1442 O O . GLY A 1 183 ? 7.173 1.191 -25.453 1.00 90.12 183 GLY A O 1
ATOM 1443 N N . PRO A 1 184 ? 6.196 2.870 -24.320 1.00 92.94 184 PRO A N 1
ATOM 1444 C CA . PRO A 1 184 ? 7.010 3.916 -24.919 1.00 92.94 184 PRO A CA 1
ATOM 1445 C C . PRO A 1 184 ? 8.453 3.903 -24.389 1.00 92.94 184 PRO A C 1
ATOM 1447 O O . PRO A 1 184 ? 8.746 3.416 -23.283 1.00 92.94 184 PRO A O 1
ATOM 1450 N N . TYR A 1 185 ? 9.345 4.468 -25.198 1.00 93.56 185 TYR A N 1
ATOM 1451 C CA . TYR A 1 185 ? 10.783 4.544 -24.958 1.00 93.56 185 TYR A CA 1
ATOM 1452 C C . TYR A 1 185 ? 11.273 5.986 -25.074 1.00 93.56 185 TYR A C 1
ATOM 1454 O O . TYR A 1 185 ? 10.643 6.822 -25.724 1.00 93.56 185 TYR A O 1
ATOM 1462 N N . SER A 1 186 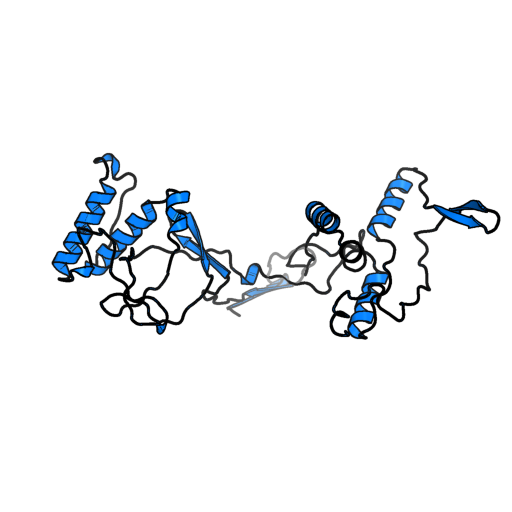? 12.384 6.274 -24.404 1.00 93.69 186 SER A N 1
ATOM 1463 C CA . SER A 1 186 ? 13.090 7.547 -24.521 1.00 93.69 186 SER A CA 1
ATOM 1464 C C . SER A 1 186 ? 13.654 7.723 -25.929 1.00 93.69 186 SER A C 1
ATOM 1466 O O . SER A 1 186 ? 14.169 6.771 -26.508 1.00 93.69 186 SER A O 1
ATOM 1468 N N . LEU A 1 187 ? 13.604 8.946 -26.462 1.00 90.81 187 LEU A N 1
ATOM 1469 C CA . LEU A 1 187 ? 14.133 9.253 -27.795 1.00 90.81 187 LEU A CA 1
ATOM 1470 C C . LEU A 1 187 ? 15.654 9.080 -27.881 1.00 90.81 187 LEU A C 1
ATOM 1472 O O . LEU A 1 187 ? 16.155 8.653 -28.915 1.00 90.81 187 LEU A O 1
ATOM 1476 N N . VAL A 1 188 ? 16.372 9.417 -26.806 1.00 90.62 188 VAL A N 1
ATOM 1477 C CA . VAL A 1 188 ? 17.842 9.428 -26.794 1.00 90.62 188 VAL A CA 1
ATOM 1478 C C . VAL A 1 188 ? 18.381 8.067 -26.376 1.00 90.62 188 VAL A C 1
ATOM 1480 O O . VAL A 1 188 ? 19.045 7.394 -27.147 1.00 90.62 188 VAL A O 1
ATOM 1483 N N . THR A 1 189 ? 18.055 7.632 -25.159 1.00 91.31 189 THR A N 1
ATOM 1484 C CA . THR A 1 189 ? 18.646 6.423 -24.568 1.00 91.31 189 THR A CA 1
ATOM 1485 C C . THR A 1 189 ? 17.950 5.131 -24.980 1.00 91.31 189 THR A C 1
ATOM 1487 O O . THR A 1 189 ? 18.394 4.063 -24.580 1.00 91.31 189 THR A O 1
ATOM 1490 N N . GLN A 1 190 ? 16.817 5.206 -25.690 1.00 93.44 190 GLN A N 1
ATOM 1491 C CA . GLN A 1 190 ? 15.967 4.056 -26.041 1.00 93.44 190 GLN A CA 1
ATOM 1492 C C . GLN A 1 190 ? 15.514 3.196 -24.850 1.00 93.44 190 GLN A C 1
ATOM 1494 O O . GLN A 1 190 ? 14.950 2.116 -25.028 1.00 93.44 190 GLN A O 1
ATOM 1499 N N . GLN A 1 191 ? 15.674 3.706 -23.626 1.00 94.06 191 GLN A N 1
ATOM 1500 C CA . GLN A 1 191 ? 15.250 3.035 -22.408 1.00 94.06 191 GLN A CA 1
ATOM 1501 C C . GLN A 1 191 ? 13.740 3.179 -22.180 1.00 94.06 191 GLN A C 1
ATOM 1503 O O . GLN A 1 191 ? 13.133 4.178 -22.593 1.00 94.06 191 GLN A O 1
ATOM 1508 N N . PRO A 1 192 ? 13.108 2.200 -21.510 1.00 94.38 192 PRO A N 1
ATOM 1509 C CA . PRO A 1 192 ? 11.709 2.276 -21.108 1.00 94.38 192 PRO A CA 1
ATOM 1510 C C . PRO A 1 192 ? 11.421 3.574 -20.328 1.00 94.38 192 PRO A C 1
ATOM 1512 O O . PRO A 1 192 ? 12.095 3.854 -19.339 1.00 94.38 192 PRO A O 1
ATOM 1515 N N . LEU A 1 193 ? 10.402 4.355 -20.722 1.00 93.12 193 LEU A N 1
ATOM 1516 C CA . LEU A 1 193 ? 10.029 5.565 -19.964 1.00 93.12 193 LEU A CA 1
ATOM 1517 C C . LEU A 1 193 ? 9.612 5.231 -18.525 1.00 93.12 193 LEU A C 1
ATOM 1519 O O . LEU A 1 193 ? 9.173 4.116 -18.249 1.00 93.12 193 LEU A O 1
ATOM 1523 N N . GLY A 1 194 ? 9.725 6.196 -17.613 1.00 89.75 194 GLY A N 1
ATOM 1524 C CA . GLY A 1 194 ? 9.307 6.053 -16.219 1.00 89.75 194 GLY A CA 1
ATOM 1525 C C . GLY A 1 194 ? 7.854 6.471 -15.976 1.00 89.75 194 GLY A C 1
ATOM 1526 O O . GLY A 1 194 ? 7.286 7.290 -16.690 1.00 89.75 194 GLY A O 1
ATOM 1527 N N . GLY A 1 195 ? 7.262 5.949 -14.902 1.00 88.44 195 GLY A N 1
ATOM 1528 C CA . GLY A 1 195 ? 5.972 6.417 -14.393 1.00 88.44 195 GLY A CA 1
ATOM 1529 C C . GLY A 1 195 ? 4.751 5.673 -14.942 1.00 88.44 195 GLY A C 1
ATOM 1530 O O . GLY A 1 195 ? 4.647 5.332 -16.117 1.00 88.44 195 GLY A O 1
ATOM 1531 N N . LYS A 1 196 ? 3.773 5.444 -14.063 1.00 88.12 196 LYS A N 1
ATOM 1532 C CA . LYS A 1 196 ? 2.581 4.628 -14.356 1.00 88.12 196 LYS A CA 1
ATOM 1533 C C . LYS A 1 196 ? 1.696 5.215 -15.450 1.00 88.12 196 LYS A C 1
ATOM 1535 O O . LYS A 1 196 ? 1.200 4.481 -16.295 1.00 88.12 196 LYS A O 1
ATOM 1540 N N . ALA A 1 197 ? 1.543 6.540 -15.459 1.00 86.50 197 ALA A N 1
ATOM 1541 C CA . ALA A 1 197 ? 0.722 7.243 -16.445 1.00 86.50 197 ALA A CA 1
ATOM 1542 C C . ALA A 1 197 ? 1.230 7.055 -17.885 1.00 86.50 197 ALA A C 1
ATOM 1544 O O . ALA A 1 197 ? 0.443 7.110 -18.821 1.00 86.50 197 ALA A O 1
ATOM 1545 N N . GLN A 1 198 ? 2.531 6.800 -18.054 1.00 85.50 198 GLN A N 1
ATOM 1546 C CA . GLN A 1 198 ? 3.171 6.573 -19.352 1.00 85.50 198 GLN A CA 1
ATOM 1547 C C . GLN A 1 198 ? 3.369 5.083 -19.654 1.00 85.50 198 GLN A C 1
ATOM 1549 O O . GLN A 1 198 ? 4.147 4.738 -20.538 1.00 85.50 198 GLN A O 1
ATOM 1554 N N . GLN A 1 199 ? 2.719 4.189 -18.897 1.00 87.00 199 GLN A N 1
ATOM 1555 C CA . GLN A 1 199 ? 2.973 2.745 -18.951 1.00 87.00 199 GLN A CA 1
ATOM 1556 C C . GLN A 1 199 ? 4.469 2.421 -18.794 1.00 87.00 199 GLN A C 1
ATOM 1558 O O . GLN A 1 199 ? 5.040 1.583 -19.493 1.00 87.00 199 GLN A O 1
ATOM 1563 N N . GLY A 1 200 ? 5.119 3.140 -17.877 1.00 91.00 200 GLY A N 1
ATOM 1564 C CA . GLY A 1 200 ? 6.559 3.128 -17.702 1.00 91.00 200 GLY A CA 1
ATOM 1565 C C . GLY A 1 200 ? 7.121 1.824 -17.139 1.00 91.00 200 GLY A C 1
ATOM 1566 O O . GLY A 1 200 ? 6.398 0.995 -16.591 1.00 91.00 200 GLY A O 1
ATOM 1567 N N . GLY A 1 201 ? 8.419 1.607 -17.339 1.00 91.75 201 GLY A N 1
ATOM 1568 C CA . GLY A 1 201 ? 9.151 0.456 -16.819 1.00 91.75 201 GLY A CA 1
ATOM 1569 C C . GLY A 1 201 ? 9.507 0.642 -15.348 1.00 91.75 201 GLY A C 1
ATOM 1570 O O . GLY A 1 201 ? 9.504 1.761 -14.830 1.00 91.75 201 GLY A O 1
ATOM 1571 N N . GLN A 1 202 ? 9.814 -0.464 -14.673 1.00 94.31 202 GLN A N 1
ATOM 1572 C CA . GLN A 1 202 ? 10.389 -0.414 -13.336 1.00 94.31 202 GLN A CA 1
ATOM 1573 C C . GLN A 1 202 ? 11.885 -0.123 -13.453 1.00 94.31 202 GLN A C 1
ATOM 1575 O O . GLN A 1 202 ? 12.571 -0.723 -14.278 1.00 94.31 202 GLN A O 1
ATOM 1580 N N . ARG A 1 203 ? 12.393 0.788 -12.620 1.00 94.62 203 ARG A N 1
ATOM 1581 C CA . ARG A 1 203 ? 13.831 1.040 -12.551 1.00 94.62 203 ARG A CA 1
ATOM 1582 C C . ARG A 1 203 ? 14.522 -0.179 -11.949 1.00 94.62 203 ARG A C 1
ATOM 1584 O O . ARG A 1 203 ? 14.175 -0.584 -10.842 1.00 94.62 203 ARG A O 1
ATOM 1591 N N . PHE A 1 204 ? 15.498 -0.702 -12.677 1.00 96.12 204 PHE A N 1
ATOM 1592 C CA . PHE A 1 204 ? 16.484 -1.646 -12.177 1.00 96.12 204 PHE A CA 1
ATOM 1593 C C . PHE A 1 204 ? 17.764 -0.850 -11.913 1.00 96.12 204 PHE A C 1
ATOM 1595 O O . PHE A 1 204 ? 18.340 -0.286 -12.843 1.00 96.12 204 PHE A O 1
ATOM 1602 N N . GLY A 1 205 ? 18.095 -0.641 -10.643 1.00 95.81 205 GLY A N 1
ATOM 1603 C CA . GLY A 1 205 ? 19.200 0.205 -10.216 1.00 95.81 205 GLY A CA 1
ATOM 1604 C C . GLY A 1 205 ? 20.467 -0.586 -9.919 1.00 95.81 205 GLY A C 1
ATOM 1605 O O . GLY A 1 205 ? 20.528 -1.804 -10.047 1.00 95.81 205 GLY A O 1
ATOM 1606 N N . GLU A 1 206 ? 21.493 0.147 -9.499 1.00 97.38 206 GLU A N 1
ATOM 1607 C CA . GLU A 1 206 ? 22.818 -0.392 -9.187 1.00 97.38 206 GLU A CA 1
ATOM 1608 C C . GLU A 1 206 ? 22.779 -1.432 -8.056 1.00 97.38 206 GLU A C 1
ATOM 1610 O O . GLU A 1 206 ? 23.398 -2.486 -8.161 1.00 97.38 206 GLU A O 1
ATOM 1615 N N . MET A 1 207 ? 21.973 -1.197 -7.015 1.00 97.88 207 MET A N 1
ATOM 1616 C CA . MET A 1 207 ? 21.824 -2.152 -5.912 1.00 97.88 207 MET A CA 1
ATOM 1617 C C . MET A 1 207 ? 21.193 -3.471 -6.370 1.00 97.88 207 MET A C 1
ATOM 1619 O O . MET A 1 207 ? 21.565 -4.537 -5.879 1.00 97.88 207 MET A O 1
ATOM 1623 N N . GLU A 1 208 ? 20.250 -3.423 -7.313 1.00 97.44 208 GLU A N 1
ATOM 1624 C CA . GLU A 1 208 ? 19.661 -4.633 -7.879 1.00 97.44 208 GLU A CA 1
ATOM 1625 C C . GLU A 1 208 ? 20.624 -5.361 -8.834 1.00 97.44 208 GLU A C 1
ATOM 1627 O O . GLU A 1 208 ? 20.614 -6.593 -8.879 1.00 97.44 208 GLU A O 1
ATOM 1632 N N . VAL A 1 209 ? 21.488 -4.628 -9.547 1.00 97.12 209 VAL A N 1
ATOM 1633 C CA . VAL A 1 209 ? 22.578 -5.209 -10.351 1.00 97.12 209 VAL A CA 1
ATOM 1634 C C . VAL A 1 209 ? 23.539 -5.990 -9.456 1.00 97.12 209 VAL A C 1
ATOM 1636 O O . VAL A 1 209 ? 23.735 -7.181 -9.696 1.00 97.12 209 VAL A O 1
ATOM 1639 N N . TRP A 1 210 ? 24.037 -5.382 -8.374 1.00 97.62 210 TRP A N 1
ATOM 1640 C CA . TRP A 1 210 ? 24.921 -6.061 -7.417 1.00 97.62 210 TRP A CA 1
ATOM 1641 C C . TRP A 1 210 ? 24.289 -7.315 -6.821 1.00 97.62 210 TRP A C 1
ATOM 1643 O O . TRP A 1 210 ? 24.969 -8.317 -6.609 1.00 97.62 210 TRP A O 1
ATOM 1653 N N . ALA A 1 211 ? 22.978 -7.286 -6.567 1.00 97.75 211 ALA A N 1
ATOM 1654 C CA . ALA A 1 211 ? 22.270 -8.462 -6.086 1.00 97.75 211 ALA A CA 1
ATOM 1655 C C . ALA A 1 211 ? 22.364 -9.620 -7.094 1.00 97.75 211 ALA A C 1
ATOM 1657 O O . ALA A 1 211 ? 22.697 -10.737 -6.703 1.00 97.75 211 ALA A O 1
ATOM 1658 N N . LEU A 1 212 ? 22.123 -9.373 -8.388 1.00 96.62 212 LEU A N 1
ATOM 1659 C CA . LEU A 1 212 ? 22.226 -10.415 -9.419 1.00 96.62 212 LEU A CA 1
ATOM 1660 C C . LEU A 1 212 ? 23.662 -10.886 -9.659 1.00 96.62 212 LEU A C 1
ATOM 1662 O O . LEU A 1 212 ? 23.871 -12.076 -9.899 1.00 96.62 212 LEU A O 1
ATOM 1666 N N . GLU A 1 213 ? 24.636 -9.984 -9.570 1.00 96.19 213 GLU A N 1
ATOM 1667 C CA . GLU A 1 213 ? 26.057 -10.328 -9.647 1.00 96.19 213 GLU A CA 1
ATOM 1668 C C . GLU A 1 213 ? 26.462 -11.256 -8.499 1.00 96.19 213 GLU A C 1
ATOM 1670 O O . GLU A 1 213 ? 27.089 -12.287 -8.741 1.00 96.19 213 GLU A O 1
ATOM 1675 N N . ALA A 1 214 ? 26.027 -10.962 -7.268 1.00 97.50 214 ALA A N 1
ATOM 1676 C CA . ALA A 1 214 ? 26.283 -11.803 -6.099 1.00 97.50 214 ALA A CA 1
ATOM 1677 C C . ALA A 1 214 ? 25.651 -13.200 -6.223 1.00 97.50 214 ALA A C 1
ATOM 1679 O O . ALA A 1 214 ? 26.226 -14.181 -5.755 1.00 97.50 214 ALA A O 1
ATOM 1680 N N . PHE A 1 215 ? 24.494 -13.310 -6.884 1.00 96.44 215 PHE A N 1
ATOM 1681 C CA . PHE A 1 215 ? 23.881 -14.602 -7.209 1.00 96.44 215 PHE A CA 1
ATOM 1682 C C . PHE A 1 215 ? 24.572 -15.343 -8.365 1.00 96.44 215 PHE A C 1
ATOM 1684 O O . PHE A 1 215 ? 24.244 -16.502 -8.614 1.00 96.44 215 PHE A O 1
ATOM 1691 N N . GLY A 1 216 ? 25.491 -14.707 -9.100 1.00 96.06 216 GLY A N 1
ATOM 1692 C CA . GLY A 1 216 ? 26.083 -15.276 -10.313 1.00 96.06 216 GLY A CA 1
ATOM 1693 C C . GLY A 1 216 ? 25.095 -15.378 -11.482 1.00 96.06 216 GLY A C 1
ATOM 1694 O O . GLY A 1 216 ? 25.289 -16.173 -12.401 1.00 96.06 216 GLY A O 1
ATOM 1695 N N . ALA A 1 217 ? 24.019 -14.584 -11.472 1.00 96.25 217 ALA A N 1
ATOM 1696 C CA . ALA A 1 217 ? 22.941 -14.638 -12.457 1.00 96.25 217 ALA A CA 1
ATOM 1697 C C . ALA A 1 217 ? 23.284 -13.859 -13.745 1.00 96.25 217 ALA A C 1
ATOM 1699 O O . ALA A 1 217 ? 22.557 -12.951 -14.153 1.00 96.25 217 ALA A O 1
ATOM 1700 N N . ALA A 1 218 ? 24.393 -14.227 -14.397 1.00 94.50 218 ALA A N 1
ATOM 1701 C CA . ALA A 1 218 ? 24.964 -13.494 -15.531 1.00 94.50 218 ALA A CA 1
ATOM 1702 C C . ALA A 1 218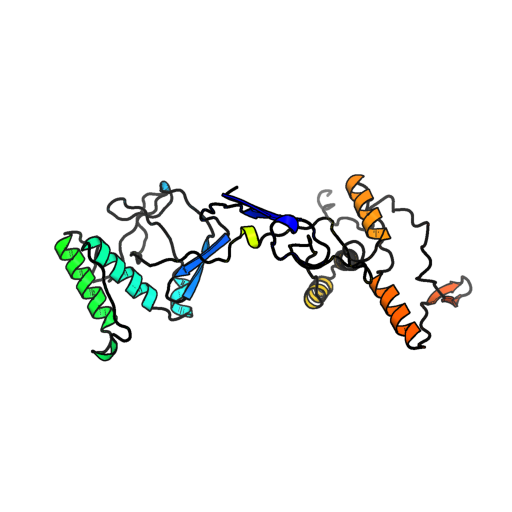 ? 23.984 -13.324 -16.709 1.00 94.50 218 ALA A C 1
ATOM 1704 O O . ALA A 1 218 ? 23.830 -12.220 -17.226 1.00 94.50 218 ALA A O 1
ATOM 1705 N N . TYR A 1 219 ? 23.272 -14.387 -17.102 1.00 92.50 219 TYR A N 1
ATOM 1706 C CA . TYR A 1 219 ? 22.309 -14.329 -18.212 1.00 92.50 219 TYR A CA 1
ATOM 1707 C C . TYR A 1 219 ? 21.086 -13.466 -17.885 1.00 92.50 219 TYR A C 1
ATOM 1709 O O . TYR A 1 219 ? 20.640 -12.691 -18.727 1.00 92.50 219 TYR A O 1
ATOM 1717 N N . THR A 1 220 ? 20.568 -13.555 -16.656 1.00 94.81 220 THR A N 1
ATOM 1718 C CA . THR A 1 220 ? 19.435 -12.733 -16.202 1.00 94.81 220 THR A CA 1
ATOM 1719 C C . THR A 1 220 ? 19.811 -11.257 -16.174 1.00 94.81 220 THR A C 1
ATOM 1721 O O . THR A 1 220 ? 19.045 -10.409 -16.631 1.00 94.81 220 THR A O 1
ATOM 1724 N N . LEU A 1 221 ? 21.007 -10.946 -15.668 1.00 95.50 221 LEU A N 1
ATOM 1725 C CA . LEU A 1 221 ? 21.529 -9.586 -15.657 1.00 95.50 221 LEU A CA 1
ATOM 1726 C C . LEU A 1 221 ? 21.728 -9.062 -17.085 1.00 95.50 221 LEU A C 1
ATOM 1728 O O . LEU A 1 221 ? 21.277 -7.963 -17.399 1.00 95.50 221 LEU A O 1
ATOM 1732 N N . GLN A 1 222 ? 22.324 -9.866 -17.970 1.00 93.62 222 GLN A N 1
ATOM 1733 C CA . GLN A 1 222 ? 22.509 -9.503 -19.375 1.00 93.62 222 GLN A CA 1
ATOM 1734 C C . GLN A 1 222 ? 21.168 -9.208 -20.058 1.00 93.62 222 GLN A C 1
ATOM 1736 O O . GLN A 1 222 ? 21.046 -8.197 -20.744 1.00 93.62 222 GLN A O 1
ATOM 1741 N N . GLU A 1 223 ? 20.149 -10.042 -19.843 1.00 93.25 223 GLU A N 1
ATOM 1742 C CA . GLU A 1 223 ? 18.804 -9.852 -20.396 1.00 93.25 223 GLU A CA 1
ATOM 1743 C C . GLU A 1 223 ? 18.160 -8.538 -19.918 1.00 93.25 223 GLU A C 1
ATOM 1745 O O . GLU A 1 223 ? 17.545 -7.823 -20.714 1.00 93.25 223 GLU A O 1
ATOM 1750 N N . LEU A 1 224 ? 18.319 -8.202 -18.631 1.00 94.62 224 LEU A N 1
ATOM 1751 C CA . LEU A 1 224 ? 17.804 -6.962 -18.042 1.00 94.62 224 LEU A CA 1
ATOM 1752 C C . LEU A 1 224 ? 18.499 -5.714 -18.592 1.00 94.62 224 LEU A C 1
ATOM 1754 O O . LEU A 1 224 ? 17.826 -4.717 -18.846 1.00 94.62 224 LEU A O 1
ATOM 1758 N N . LEU A 1 225 ? 19.816 -5.779 -18.801 1.00 94.12 225 LEU A N 1
ATOM 1759 C CA . LEU A 1 225 ? 20.610 -4.659 -19.310 1.00 94.12 225 LEU A CA 1
ATOM 1760 C C . LEU A 1 225 ? 20.462 -4.443 -20.822 1.00 94.12 225 LEU A C 1
ATOM 1762 O O . LEU A 1 225 ? 20.720 -3.341 -21.285 1.00 94.12 225 LEU A O 1
ATOM 1766 N N . THR A 1 226 ? 20.047 -5.463 -21.581 1.00 93.25 226 THR A N 1
ATOM 1767 C CA . THR A 1 226 ? 19.974 -5.417 -23.054 1.00 93.25 226 THR A CA 1
ATOM 1768 C C . THR A 1 226 ? 18.528 -5.533 -23.548 1.00 93.25 226 THR A C 1
ATOM 1770 O O . THR A 1 226 ? 17.822 -4.532 -23.671 1.00 93.25 226 THR A O 1
ATOM 1773 N N . VAL A 1 227 ? 18.052 -6.760 -23.783 1.00 92.56 227 VAL A N 1
ATOM 1774 C CA . VAL A 1 227 ? 16.775 -7.108 -24.431 1.00 92.56 227 VAL A CA 1
ATO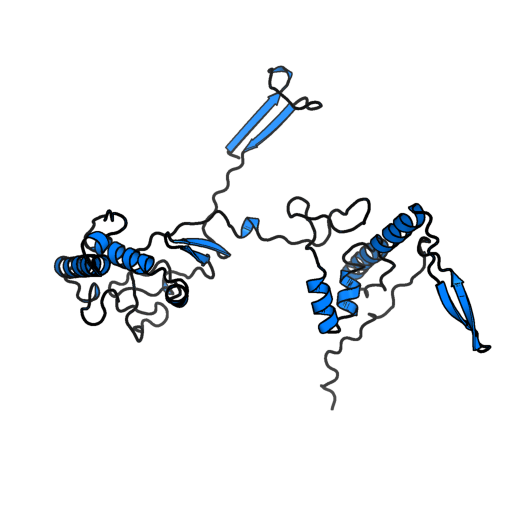M 1775 C C . VAL A 1 227 ? 15.564 -6.469 -23.744 1.00 92.56 227 VAL A C 1
ATOM 1777 O O . VAL A 1 227 ? 14.609 -6.075 -24.414 1.00 92.56 227 VAL A O 1
ATOM 1780 N N . LYS A 1 228 ? 15.579 -6.352 -22.411 1.00 93.69 228 LYS A N 1
ATOM 1781 C CA . LYS A 1 228 ? 14.480 -5.748 -21.634 1.00 93.69 228 LYS A CA 1
ATOM 1782 C C . LYS A 1 228 ? 14.582 -4.224 -21.494 1.00 93.69 228 LYS A C 1
ATOM 1784 O O . LYS A 1 228 ? 13.631 -3.609 -21.006 1.00 93.69 228 LYS A O 1
ATOM 1789 N N . SER A 1 229 ? 15.685 -3.618 -21.930 1.00 92.56 229 SER A N 1
ATOM 1790 C CA . SER A 1 229 ? 15.965 -2.190 -21.791 1.00 92.56 229 SER A CA 1
ATOM 1791 C C . SER A 1 229 ? 16.088 -1.512 -23.162 1.00 92.56 229 SER A C 1
ATOM 1793 O O . SER A 1 229 ? 15.061 -1.179 -23.767 1.00 92.56 229 SER A O 1
ATOM 1795 N N . ASP A 1 230 ? 17.311 -1.319 -23.654 1.00 93.81 230 ASP A N 1
ATOM 1796 C CA . ASP A 1 230 ? 17.674 -0.387 -24.725 1.00 93.81 230 ASP A CA 1
ATOM 1797 C C . ASP A 1 230 ? 18.263 -1.052 -25.980 1.00 93.81 230 ASP A C 1
ATOM 1799 O O . ASP A 1 230 ? 18.529 -0.359 -26.960 1.00 93.81 230 ASP A O 1
ATOM 1803 N N . ASP A 1 231 ? 18.407 -2.380 -26.011 1.00 92.19 231 ASP A N 1
ATOM 1804 C CA . ASP A 1 231 ? 18.739 -3.102 -27.244 1.00 92.19 231 ASP A CA 1
ATOM 1805 C C . ASP A 1 231 ? 17.517 -3.127 -28.177 1.00 92.19 231 ASP A C 1
ATOM 1807 O O . ASP A 1 231 ? 16.635 -3.987 -28.077 1.00 92.19 231 ASP A O 1
ATOM 1811 N N . MET A 1 232 ? 17.441 -2.148 -29.085 1.00 87.69 232 MET A N 1
ATOM 1812 C CA . MET A 1 232 ? 16.302 -1.987 -29.993 1.00 87.69 232 MET A CA 1
ATOM 1813 C C . MET A 1 232 ? 16.063 -3.217 -30.876 1.00 87.69 232 MET A C 1
ATOM 1815 O O . MET A 1 232 ? 14.912 -3.622 -31.066 1.00 87.69 232 MET A O 1
ATOM 1819 N N . GLN A 1 233 ? 17.131 -3.802 -31.424 1.00 87.44 233 GLN A N 1
ATOM 1820 C CA . GLN A 1 233 ? 17.035 -4.961 -32.313 1.00 87.44 233 GLN A CA 1
ATOM 1821 C C . GLN A 1 233 ? 16.710 -6.214 -31.504 1.00 87.44 233 GLN A C 1
ATOM 1823 O O . GLN A 1 233 ? 15.700 -6.872 -31.774 1.00 87.44 233 GLN A O 1
ATOM 1828 N N . GLY A 1 234 ? 17.489 -6.483 -30.452 1.00 89.44 234 GLY A N 1
ATOM 1829 C CA . GLY A 1 234 ? 17.315 -7.657 -29.603 1.00 89.44 234 GLY A CA 1
ATOM 1830 C C . GLY A 1 234 ? 15.936 -7.717 -28.957 1.00 89.44 234 GLY A C 1
ATOM 1831 O O . GLY A 1 234 ? 15.329 -8.785 -28.909 1.00 89.44 234 GLY A O 1
ATOM 1832 N N . ARG A 1 235 ? 15.364 -6.578 -28.552 1.00 90.69 235 ARG A N 1
ATOM 1833 C CA . ARG A 1 235 ? 14.002 -6.521 -28.001 1.00 90.69 235 ARG A CA 1
ATOM 1834 C C . ARG A 1 235 ? 12.928 -6.930 -29.010 1.00 90.69 235 ARG A C 1
ATOM 1836 O O . ARG A 1 235 ? 12.019 -7.690 -28.668 1.00 90.69 235 ARG A O 1
ATOM 1843 N N . ASN A 1 236 ? 13.001 -6.426 -30.243 1.00 89.94 236 ASN A N 1
ATOM 1844 C CA . ASN A 1 236 ? 12.020 -6.743 -31.286 1.00 89.94 236 ASN A CA 1
ATOM 1845 C C . ASN A 1 236 ? 12.112 -8.214 -31.702 1.00 89.94 236 ASN A C 1
ATOM 1847 O O . ASN A 1 236 ? 11.095 -8.884 -31.905 1.00 89.94 236 ASN A O 1
ATOM 1851 N N . GLU A 1 237 ? 13.330 -8.738 -31.814 1.00 90.38 237 GLU A N 1
ATOM 1852 C CA . GLU A 1 237 ? 13.545 -10.146 -32.118 1.00 90.38 237 GLU A CA 1
ATOM 1853 C C . GLU A 1 237 ? 13.115 -11.054 -30.964 1.00 90.38 237 GLU A C 1
ATOM 1855 O O . GLU A 1 237 ? 12.475 -12.074 -31.214 1.00 90.38 237 GLU A O 1
ATOM 1860 N N . ALA A 1 238 ? 13.377 -10.666 -29.713 1.00 91.25 238 ALA A N 1
ATOM 1861 C CA . ALA A 1 238 ? 12.930 -11.398 -28.534 1.00 91.25 238 ALA A CA 1
ATOM 1862 C C . ALA A 1 238 ? 11.402 -11.479 -28.461 1.00 91.25 238 ALA A C 1
ATOM 1864 O O . ALA A 1 238 ? 10.862 -12.563 -28.253 1.00 91.25 238 ALA A O 1
ATOM 1865 N N . LEU A 1 239 ? 10.689 -10.376 -28.718 1.00 91.25 239 LEU A N 1
ATOM 1866 C CA . LEU A 1 239 ? 9.226 -10.390 -28.780 1.00 91.25 239 LEU A CA 1
ATOM 1867 C C . LEU A 1 239 ? 8.724 -11.360 -29.861 1.00 91.25 239 LEU A C 1
ATOM 1869 O O . LEU A 1 239 ? 7.849 -12.187 -29.605 1.00 91.25 239 LEU A O 1
ATOM 1873 N N . ASN A 1 240 ? 9.315 -11.305 -31.056 1.00 91.00 240 ASN A N 1
ATOM 1874 C CA . ASN A 1 240 ? 8.983 -12.218 -32.149 1.00 91.00 240 ASN A CA 1
ATOM 1875 C C . ASN A 1 240 ? 9.300 -13.682 -31.814 1.00 91.00 240 ASN A C 1
ATOM 1877 O O . ASN A 1 240 ? 8.549 -14.574 -32.211 1.00 91.00 240 ASN A O 1
ATOM 1881 N N . ALA A 1 241 ? 10.403 -13.940 -31.113 1.00 92.31 241 ALA A N 1
ATOM 1882 C CA . ALA A 1 241 ? 10.801 -15.272 -30.680 1.00 92.31 241 ALA A CA 1
ATOM 1883 C C . ALA A 1 241 ? 9.811 -15.836 -29.653 1.00 92.31 241 ALA A C 1
ATOM 1885 O O . ALA A 1 241 ? 9.331 -16.950 -29.849 1.00 92.31 241 ALA A O 1
ATOM 1886 N N . ILE A 1 242 ? 9.420 -15.042 -28.649 1.00 92.25 242 ILE A N 1
ATOM 1887 C CA . ILE A 1 242 ? 8.424 -15.415 -27.631 1.00 92.25 242 ILE A CA 1
ATOM 1888 C C . ILE A 1 242 ? 7.088 -15.767 -28.293 1.00 92.25 242 ILE A C 1
ATOM 1890 O O . ILE A 1 242 ? 6.535 -16.832 -28.028 1.00 92.25 242 ILE A O 1
ATOM 1894 N N . VAL A 1 243 ? 6.597 -14.926 -29.212 1.00 93.88 243 VAL A N 1
ATOM 1895 C CA . VAL A 1 243 ? 5.335 -15.180 -29.935 1.00 93.88 243 VAL A CA 1
ATOM 1896 C C . VAL A 1 243 ? 5.413 -16.450 -30.793 1.00 93.88 243 VAL A C 1
ATOM 1898 O O . VAL A 1 243 ? 4.427 -17.169 -30.923 1.00 93.88 243 VAL A O 1
ATOM 1901 N N . LYS A 1 244 ? 6.582 -16.749 -31.371 1.00 93.44 244 LYS A N 1
ATOM 1902 C CA . LYS A 1 244 ? 6.812 -17.937 -32.212 1.00 93.44 244 LYS A CA 1
ATOM 1903 C C . LYS A 1 244 ? 7.229 -19.184 -31.421 1.00 93.44 244 LYS A C 1
ATOM 1905 O O . LYS A 1 244 ? 7.482 -20.210 -32.049 1.00 93.44 244 LYS A O 1
ATOM 1910 N N . GLY A 1 245 ? 7.358 -19.102 -30.094 1.00 91.25 245 GLY A N 1
ATOM 1911 C CA . GLY A 1 245 ? 7.877 -20.190 -29.258 1.00 91.25 245 GLY A CA 1
ATOM 1912 C C . GLY A 1 245 ? 9.318 -20.601 -29.596 1.00 91.25 245 GLY A C 1
ATOM 1913 O O . GLY A 1 245 ? 9.684 -21.760 -29.426 1.00 91.25 245 GLY A O 1
ATOM 1914 N N . LYS A 1 246 ? 10.125 -19.680 -30.134 1.00 89.00 246 LYS A N 1
ATOM 1915 C CA . LYS A 1 246 ? 11.537 -19.904 -30.477 1.00 89.00 246 LYS A CA 1
ATOM 1916 C C . LYS A 1 246 ? 12.451 -19.397 -29.366 1.00 89.00 246 LYS A C 1
ATOM 1918 O O . LYS A 1 246 ? 12.063 -18.550 -28.566 1.00 89.00 246 LYS A O 1
ATOM 1923 N N . ALA A 1 247 ? 13.688 -19.885 -29.360 1.00 87.69 247 ALA A N 1
ATOM 1924 C CA . ALA A 1 247 ? 14.722 -19.390 -28.462 1.00 87.69 247 ALA A CA 1
ATOM 1925 C C . ALA A 1 247 ? 14.984 -17.889 -28.678 1.00 87.69 247 ALA A C 1
ATOM 1927 O O . ALA A 1 247 ? 15.021 -17.414 -29.817 1.00 87.69 247 ALA A O 1
ATOM 1928 N N . ILE A 1 248 ? 15.186 -17.165 -27.574 1.00 88.81 248 ILE A N 1
ATOM 1929 C CA . ILE A 1 248 ? 15.560 -15.748 -27.596 1.00 88.81 248 ILE A CA 1
ATOM 1930 C C . ILE A 1 248 ? 16.967 -15.635 -28.215 1.00 88.81 248 ILE A C 1
ATOM 1932 O O . ILE A 1 248 ? 17.864 -16.394 -27.827 1.00 88.81 248 ILE A O 1
ATOM 1936 N N . PRO A 1 249 ? 17.172 -14.744 -29.202 1.00 86.19 249 PRO A N 1
ATOM 1937 C CA . PRO A 1 249 ? 18.477 -14.550 -29.824 1.00 86.19 249 PRO A CA 1
ATOM 1938 C C . PRO A 1 249 ? 19.486 -13.947 -28.843 1.00 86.19 249 PRO A C 1
ATOM 1940 O O . PRO A 1 249 ? 19.136 -13.442 -27.777 1.00 86.19 249 PRO A O 1
ATOM 1943 N N . ARG A 1 250 ? 20.769 -14.001 -29.210 1.00 85.81 250 ARG A N 1
ATOM 1944 C CA . ARG A 1 250 ? 21.820 -13.381 -28.399 1.00 85.81 250 ARG A CA 1
ATOM 1945 C C . ARG A 1 250 ? 21.682 -11.855 -28.439 1.00 85.81 250 ARG A C 1
ATOM 1947 O O . ARG A 1 250 ? 21.527 -11.323 -29.539 1.00 85.81 250 ARG A O 1
ATOM 1954 N N . PRO A 1 251 ? 21.797 -11.172 -27.289 1.00 88.00 251 PRO A N 1
ATOM 1955 C CA . PRO A 1 251 ? 21.683 -9.723 -27.229 1.00 88.00 251 PRO A CA 1
ATOM 1956 C C . PRO A 1 251 ? 22.776 -9.016 -28.034 1.00 88.00 251 PRO A C 1
ATOM 1958 O O . PRO A 1 251 ? 23.885 -9.534 -28.226 1.00 88.00 251 PRO A O 1
ATOM 1961 N N . GLY A 1 252 ? 22.429 -7.830 -28.519 1.00 87.19 252 GLY A N 1
ATOM 1962 C CA . GLY A 1 252 ? 23.315 -6.892 -29.186 1.00 87.19 252 GLY A CA 1
ATOM 1963 C C . GLY A 1 252 ? 23.997 -5.931 -28.214 1.00 87.19 252 GLY A C 1
ATOM 1964 O O . GLY A 1 252 ? 24.134 -6.195 -27.018 1.00 87.19 252 GLY A O 1
ATOM 1965 N N . THR A 1 253 ? 24.465 -4.811 -28.761 1.00 88.75 253 THR A N 1
ATOM 1966 C CA . THR A 1 253 ? 25.063 -3.718 -27.995 1.00 88.75 253 THR A CA 1
ATOM 1967 C C . THR A 1 253 ? 23.967 -2.775 -27.478 1.00 88.75 253 THR A C 1
ATOM 1969 O O . THR A 1 253 ? 23.134 -2.336 -28.273 1.00 88.75 253 THR A O 1
ATOM 1972 N N . PRO A 1 254 ? 23.953 -2.443 -26.172 1.00 92.31 254 PRO A N 1
ATOM 1973 C CA . PRO A 1 254 ? 23.041 -1.450 -25.606 1.00 92.31 254 PRO A CA 1
ATOM 1974 C C . PRO A 1 254 ? 23.143 -0.097 -26.307 1.00 92.31 254 PRO A C 1
ATOM 1976 O O . PRO A 1 254 ? 24.248 0.399 -26.555 1.00 92.31 254 PRO A O 1
ATOM 1979 N N . GLU A 1 255 ? 22.006 0.548 -26.560 1.00 91.44 255 GLU A N 1
ATOM 1980 C CA . GLU A 1 255 ? 22.002 1.884 -27.162 1.00 91.44 255 GLU A CA 1
ATOM 1981 C C . GLU A 1 255 ? 22.597 2.934 -26.212 1.00 91.44 255 GLU A C 1
ATOM 1983 O O . GLU A 1 255 ? 23.297 3.842 -26.654 1.00 91.44 255 GLU A O 1
ATOM 1988 N N . SER A 1 256 ? 22.432 2.774 -24.893 1.00 92.75 256 SER A N 1
ATOM 1989 C CA . SER A 1 256 ? 23.079 3.650 -23.905 1.00 92.75 256 SER A CA 1
ATOM 1990 C C . SER A 1 256 ? 24.605 3.667 -24.018 1.00 92.75 256 SER A C 1
ATOM 1992 O O . SER A 1 256 ? 25.219 4.720 -23.851 1.00 92.75 256 SER A O 1
ATOM 1994 N N . PHE A 1 257 ? 25.224 2.533 -24.359 1.00 92.44 257 PHE A N 1
ATOM 1995 C CA . PHE A 1 257 ? 26.666 2.462 -24.570 1.00 92.44 257 PHE A CA 1
ATOM 1996 C C . PHE A 1 257 ? 27.090 3.200 -25.845 1.00 92.44 257 PHE A C 1
ATOM 1998 O O . PHE A 1 257 ? 28.089 3.918 -25.843 1.00 92.44 257 PHE A O 1
ATOM 2005 N N . LYS A 1 258 ? 26.306 3.097 -26.925 1.00 90.56 258 LYS A N 1
ATOM 2006 C CA . LYS A 1 258 ? 26.555 3.867 -28.154 1.00 90.56 258 LYS A CA 1
ATOM 2007 C C . LYS A 1 258 ? 26.422 5.371 -27.910 1.00 90.56 258 LYS A C 1
ATOM 2009 O O . LYS A 1 258 ? 27.268 6.138 -28.365 1.00 90.56 258 LYS A O 1
ATOM 2014 N N . VAL A 1 259 ? 25.403 5.792 -27.158 1.00 93.00 259 VAL A N 1
ATOM 2015 C CA . VAL A 1 259 ? 25.227 7.199 -26.764 1.00 93.00 259 VAL A CA 1
ATOM 2016 C C . VAL A 1 259 ? 26.434 7.685 -25.961 1.00 93.00 259 VAL A C 1
ATOM 2018 O O . VAL A 1 259 ? 27.008 8.709 -26.320 1.00 93.00 259 VAL A O 1
ATOM 2021 N N . LEU A 1 260 ? 26.890 6.918 -24.964 1.00 93.50 260 LEU A N 1
ATOM 2022 C CA . LEU A 1 260 ? 28.088 7.239 -24.179 1.00 93.50 260 LEU A CA 1
ATOM 2023 C C . LEU A 1 260 ? 29.325 7.440 -25.068 1.00 93.50 260 LEU A C 1
ATOM 2025 O O . LEU A 1 260 ? 30.054 8.417 -24.910 1.00 93.50 260 LEU A O 1
ATOM 2029 N N . MET A 1 261 ? 29.550 6.541 -26.030 1.00 91.38 261 MET A N 1
ATOM 2030 C CA . MET A 1 261 ? 30.665 6.653 -26.976 1.00 91.38 261 MET A CA 1
ATOM 2031 C C . MET A 1 261 ? 30.598 7.957 -27.782 1.00 91.38 261 MET A C 1
ATOM 2033 O O . MET A 1 261 ? 31.608 8.644 -27.923 1.00 91.38 261 MET A O 1
ATOM 2037 N N . ARG A 1 262 ? 29.411 8.339 -28.276 1.00 90.25 262 ARG A N 1
ATOM 2038 C CA . ARG A 1 262 ? 29.222 9.603 -29.010 1.00 90.25 262 ARG A CA 1
ATOM 2039 C C . ARG A 1 262 ? 29.399 10.830 -28.125 1.00 90.25 262 ARG A C 1
ATOM 2041 O O . ARG A 1 262 ? 29.977 11.813 -28.581 1.00 90.25 262 ARG A O 1
ATOM 2048 N N . GLU A 1 263 ? 28.947 10.778 -26.877 1.00 94.81 263 GLU A N 1
ATOM 2049 C CA . GLU A 1 263 ? 29.146 11.865 -25.916 1.00 94.81 263 GLU A CA 1
ATOM 2050 C C . GLU A 1 263 ? 30.635 12.080 -25.618 1.00 94.81 263 GLU A C 1
ATOM 2052 O O . GLU A 1 263 ? 31.103 13.216 -25.648 1.00 94.81 263 GLU A O 1
ATOM 2057 N N . LEU A 1 264 ? 31.417 11.013 -25.438 1.00 94.81 264 LEU A N 1
ATOM 2058 C CA . LEU A 1 264 ? 32.865 11.121 -25.237 1.00 94.81 264 LEU A CA 1
ATOM 2059 C C . LEU A 1 264 ? 33.594 11.609 -26.503 1.00 94.81 264 LEU A C 1
ATOM 2061 O O . LEU A 1 264 ? 34.435 12.503 -26.414 1.00 94.81 264 LEU A O 1
ATOM 2065 N N . GLN A 1 265 ? 33.217 11.116 -27.687 1.00 91.75 265 GLN A N 1
ATOM 2066 C CA . GLN A 1 265 ? 33.753 11.604 -28.967 1.00 91.75 265 GLN A CA 1
ATOM 2067 C C . GLN A 1 265 ? 33.440 13.088 -29.207 1.00 91.75 265 GLN A C 1
ATOM 2069 O O . GLN A 1 265 ? 34.267 13.815 -29.757 1.00 91.75 265 GLN A O 1
ATOM 2074 N N . SER A 1 266 ? 32.280 13.573 -28.747 1.00 94.88 266 SER A N 1
ATOM 2075 C CA . SER A 1 266 ? 31.913 14.995 -28.835 1.00 94.88 266 SER A CA 1
ATOM 2076 C C . SER A 1 266 ? 32.815 15.909 -27.997 1.00 94.88 266 SER A C 1
ATOM 2078 O O . SER A 1 266 ? 32.945 17.093 -28.302 1.00 94.88 266 SER A O 1
ATOM 2080 N N . LEU A 1 267 ? 33.490 15.348 -26.989 1.00 96.25 267 LEU A N 1
ATOM 2081 C CA . LEU A 1 267 ? 34.498 16.024 -26.169 1.00 96.25 267 LEU A CA 1
ATOM 2082 C C . LEU A 1 267 ? 35.911 15.931 -26.771 1.00 96.25 267 LEU A C 1
ATOM 2084 O O . LEU A 1 267 ? 36.886 16.226 -26.082 1.00 96.25 267 LEU A O 1
ATOM 2088 N N . CYS A 1 268 ? 36.028 15.527 -28.041 1.00 94.50 268 CYS A N 1
ATOM 2089 C CA . CYS A 1 268 ? 37.294 15.291 -28.738 1.00 94.50 268 CYS A CA 1
ATOM 2090 C C . CYS A 1 268 ? 38.143 14.166 -28.116 1.00 94.50 268 CYS A C 1
ATOM 2092 O O . CYS A 1 268 ? 39.368 14.187 -28.236 1.00 94.50 268 CYS A O 1
ATOM 2094 N N . LEU A 1 269 ? 37.511 13.190 -27.454 1.00 94.06 269 LEU A N 1
ATOM 2095 C CA . LEU A 1 269 ? 38.177 11.964 -27.019 1.00 94.06 269 LEU A CA 1
ATOM 2096 C C . LEU A 1 269 ? 38.047 10.901 -28.110 1.00 94.06 269 LEU A C 1
ATOM 2098 O O . LEU A 1 269 ? 36.938 10.532 -28.495 1.00 94.06 269 LEU A O 1
ATOM 2102 N N . ASP A 1 270 ? 39.179 10.397 -28.592 1.00 90.56 270 ASP A N 1
ATOM 2103 C CA . ASP A 1 270 ? 39.202 9.290 -29.544 1.00 90.56 270 ASP A CA 1
ATOM 2104 C C . ASP A 1 270 ? 39.035 7.963 -28.793 1.00 90.56 270 ASP A C 1
ATOM 2106 O O . ASP A 1 270 ? 39.912 7.546 -28.033 1.00 90.56 270 ASP A O 1
ATOM 2110 N N . ILE A 1 271 ? 37.862 7.346 -28.937 1.00 88.25 271 ILE A N 1
ATOM 2111 C CA . ILE A 1 271 ? 37.511 6.080 -28.290 1.00 88.25 271 ILE A CA 1
ATOM 2112 C C . ILE A 1 271 ? 36.951 5.146 -29.356 1.00 88.25 271 ILE A C 1
ATOM 2114 O O . ILE A 1 271 ? 35.957 5.472 -30.014 1.00 88.25 271 ILE A O 1
ATOM 2118 N N . ALA A 1 272 ? 37.561 3.969 -29.455 1.00 86.75 272 ALA A N 1
ATOM 2119 C CA . ALA A 1 272 ? 37.182 2.890 -30.352 1.00 86.75 272 ALA A CA 1
ATOM 2120 C C . ALA A 1 272 ? 37.192 1.546 -29.607 1.00 86.75 272 ALA A C 1
ATOM 2122 O O . ALA A 1 272 ? 37.896 1.371 -28.609 1.00 86.75 272 ALA A O 1
ATOM 2123 N N . ALA A 1 273 ? 36.384 0.592 -30.069 1.00 86.25 273 ALA A N 1
ATOM 2124 C CA . ALA A 1 273 ? 36.383 -0.765 -29.535 1.00 86.25 273 ALA A CA 1
ATOM 2125 C C . ALA A 1 273 ? 37.265 -1.652 -30.413 1.00 86.25 273 ALA A C 1
ATOM 2127 O O . ALA A 1 273 ? 37.060 -1.706 -31.619 1.00 86.25 273 ALA A O 1
ATOM 2128 N N . HIS A 1 274 ? 38.210 -2.380 -29.820 1.00 87.88 274 HIS A N 1
ATOM 2129 C CA . HIS A 1 274 ? 39.080 -3.305 -30.547 1.00 87.88 274 HIS A CA 1
ATOM 2130 C C . HIS A 1 274 ? 38.787 -4.744 -30.137 1.00 87.88 274 HIS A C 1
ATOM 2132 O O . HIS A 1 274 ? 38.630 -5.055 -28.955 1.00 87.88 274 HIS A O 1
ATOM 2138 N N . LYS A 1 275 ? 38.713 -5.634 -31.124 1.00 85.75 275 LYS A N 1
ATOM 2139 C CA . LYS A 1 275 ? 38.678 -7.077 -30.916 1.00 85.75 275 LYS A CA 1
ATOM 2140 C C . LYS A 1 275 ? 40.077 -7.622 -31.158 1.00 85.75 275 LYS A C 1
ATOM 2142 O O . LYS A 1 275 ? 40.646 -7.409 -32.224 1.00 85.75 275 LYS A O 1
ATOM 2147 N N . VAL A 1 276 ? 40.592 -8.344 -30.170 1.00 86.38 276 VAL A N 1
ATOM 2148 C CA . VAL A 1 276 ? 41.863 -9.059 -30.286 1.00 86.38 276 VAL A CA 1
ATOM 2149 C C . VAL A 1 276 ? 41.592 -10.373 -31.010 1.00 86.38 276 VAL A C 1
ATOM 2151 O O . VAL A 1 276 ? 40.878 -11.234 -30.489 1.00 86.38 276 VAL A O 1
ATOM 2154 N N . GLU A 1 277 ? 42.126 -10.521 -32.217 1.00 82.44 277 GLU A N 1
ATOM 2155 C CA . GLU A 1 277 ? 42.080 -11.774 -32.967 1.00 82.44 277 GLU A CA 1
ATOM 2156 C C . GLU A 1 277 ? 43.456 -12.438 -32.927 1.00 82.44 277 GLU A C 1
ATOM 2158 O O . GLU A 1 277 ? 44.477 -11.828 -33.245 1.00 82.44 277 GLU A O 1
ATOM 2163 N N . THR A 1 278 ? 43.490 -13.695 -32.487 1.00 79.19 278 THR A N 1
ATOM 2164 C CA . THR A 1 278 ? 44.700 -14.518 -32.528 1.00 79.19 278 THR A CA 1
ATOM 2165 C C . THR A 1 278 ? 44.708 -15.260 -33.854 1.00 79.19 278 THR A C 1
ATOM 2167 O O . THR A 1 278 ? 43.822 -16.077 -34.103 1.00 79.19 278 THR A O 1
ATOM 2170 N N . MET A 1 279 ? 45.675 -14.945 -34.714 1.00 77.25 279 MET A N 1
ATOM 2171 C CA . MET A 1 279 ? 45.877 -15.675 -35.963 1.00 77.25 279 MET A CA 1
ATOM 2172 C C . MET A 1 279 ? 46.472 -17.058 -35.687 1.00 77.25 279 MET A C 1
ATOM 2174 O O . MET A 1 279 ? 47.080 -17.285 -34.639 1.00 77.25 279 MET A O 1
ATOM 2178 N N . ASP A 1 280 ? 46.348 -17.967 -36.656 1.00 73.25 280 ASP A N 1
ATOM 2179 C CA . ASP A 1 280 ? 46.881 -19.336 -36.572 1.00 73.25 280 ASP A CA 1
ATOM 2180 C C . ASP A 1 280 ? 48.414 -19.375 -36.362 1.00 73.25 280 ASP A C 1
ATOM 2182 O O . ASP A 1 280 ? 48.944 -20.342 -35.818 1.00 73.25 280 ASP A O 1
ATOM 2186 N N . ASP A 1 281 ? 49.111 -18.283 -36.702 1.00 72.31 281 ASP A N 1
ATOM 2187 C CA . ASP A 1 281 ? 50.554 -18.084 -36.502 1.00 72.31 281 ASP A CA 1
ATOM 2188 C C . ASP A 1 281 ? 50.932 -17.628 -35.072 1.00 72.31 281 ASP A C 1
ATOM 2190 O O . ASP A 1 281 ? 52.103 -17.381 -34.776 1.00 72.31 281 ASP A O 1
ATOM 2194 N N . GLY A 1 282 ? 49.959 -17.491 -34.162 1.00 74.62 282 GLY A N 1
ATOM 2195 C CA . GLY A 1 282 ? 50.176 -17.086 -32.766 1.00 74.62 282 GLY A CA 1
ATOM 2196 C C . GLY A 1 282 ? 50.394 -15.583 -32.552 1.00 74.62 282 GLY A C 1
ATOM 2197 O O . GLY A 1 282 ? 50.622 -15.151 -31.421 1.00 74.62 282 GLY A O 1
ATOM 2198 N N . THR A 1 283 ? 50.308 -14.770 -33.607 1.00 79.12 283 THR A N 1
ATOM 2199 C CA . THR A 1 283 ? 50.323 -13.305 -33.528 1.00 79.12 283 THR A CA 1
ATOM 2200 C C . THR A 1 283 ? 48.929 -12.765 -33.196 1.00 79.12 283 THR A C 1
ATOM 2202 O O . THR A 1 283 ? 47.909 -13.237 -33.704 1.00 79.12 283 THR A O 1
ATOM 2205 N N . THR A 1 284 ? 48.872 -11.767 -32.315 1.00 80.81 284 THR A N 1
ATOM 2206 C CA . THR A 1 284 ? 47.647 -11.024 -31.990 1.00 80.81 284 THR A CA 1
ATOM 2207 C C . THR A 1 284 ? 47.538 -9.789 -32.873 1.00 80.81 284 THR A C 1
ATOM 2209 O O . THR A 1 284 ? 48.455 -8.965 -32.879 1.00 80.81 284 THR A O 1
ATOM 2212 N N . GLN A 1 285 ? 46.425 -9.650 -33.595 1.00 81.25 285 GLN A N 1
ATOM 2213 C CA . GLN A 1 285 ? 46.074 -8.430 -34.318 1.00 81.25 285 GLN A CA 1
ATOM 2214 C C . GLN A 1 285 ? 44.862 -7.766 -33.661 1.00 81.25 285 GLN A C 1
ATOM 2216 O O . GLN A 1 285 ? 43.855 -8.421 -33.383 1.00 81.25 285 GLN A O 1
ATOM 2221 N N . ASP A 1 286 ? 44.959 -6.454 -33.458 1.00 83.81 286 ASP A N 1
ATOM 2222 C CA . ASP A 1 286 ? 43.852 -5.636 -32.974 1.00 83.81 286 ASP A CA 1
ATOM 2223 C C . ASP A 1 286 ? 43.051 -5.117 -34.168 1.00 83.81 286 ASP A C 1
ATOM 2225 O O . ASP A 1 286 ? 43.554 -4.344 -34.987 1.00 83.81 286 ASP A O 1
ATOM 2229 N N . VAL A 1 287 ? 41.795 -5.546 -34.275 1.00 84.19 287 VAL A N 1
ATOM 2230 C CA . VAL A 1 287 ? 40.868 -5.086 -35.315 1.00 84.19 287 VAL A CA 1
ATOM 2231 C C . VAL A 1 287 ? 39.832 -4.180 -34.669 1.00 84.19 287 VAL A C 1
ATOM 2233 O O . VAL A 1 287 ? 39.150 -4.576 -33.723 1.00 84.19 287 VAL A O 1
ATOM 2236 N N . GLU A 1 288 ? 39.721 -2.950 -35.163 1.00 82.38 288 GLU A N 1
ATOM 2237 C CA . GLU A 1 288 ? 38.680 -2.025 -34.722 1.00 82.38 288 GLU A CA 1
ATOM 2238 C C . GLU A 1 288 ? 37.295 -2.562 -35.112 1.00 82.38 288 GLU A C 1
ATOM 2240 O O . GLU A 1 288 ? 37.041 -2.934 -36.259 1.00 82.38 288 GLU A O 1
ATOM 2245 N N . VAL A 1 289 ? 36.398 -2.628 -34.132 1.00 81.81 289 VAL A N 1
ATOM 2246 C CA . VAL A 1 289 ? 35.012 -3.051 -34.292 1.00 81.81 289 VAL A CA 1
ATOM 2247 C C . VAL A 1 289 ? 34.133 -1.816 -34.316 1.00 81.81 289 VAL A C 1
ATOM 2249 O O . VAL A 1 289 ? 33.976 -1.127 -33.306 1.00 81.81 289 VAL A O 1
ATOM 2252 N N . ASP A 1 290 ? 33.481 -1.594 -35.453 1.00 78.81 290 ASP A N 1
ATOM 2253 C CA . ASP A 1 290 ? 32.445 -0.578 -35.543 1.00 78.81 290 ASP A CA 1
ATOM 2254 C C . ASP A 1 290 ? 31.181 -1.045 -34.802 1.00 78.81 290 ASP A C 1
ATOM 2256 O O . ASP A 1 290 ? 30.396 -1.862 -35.287 1.00 78.81 290 ASP A O 1
ATOM 2260 N N . LEU A 1 291 ? 30.989 -0.520 -33.592 1.00 75.31 291 LEU A N 1
ATOM 2261 C CA . LEU A 1 291 ? 29.808 -0.770 -32.761 1.00 75.31 291 LEU A CA 1
ATOM 2262 C C . LEU A 1 291 ? 28.550 -0.042 -33.262 1.00 75.31 291 LEU A C 1
ATOM 2264 O O . LEU A 1 291 ? 27.457 -0.287 -32.743 1.00 75.31 291 LEU A O 1
ATOM 2268 N N . MET A 1 292 ? 28.710 0.878 -34.218 1.00 70.31 292 MET A N 1
ATOM 2269 C CA . MET A 1 292 ? 27.649 1.716 -34.779 1.00 70.31 292 MET A CA 1
ATOM 2270 C C . MET A 1 292 ? 27.073 1.127 -36.066 1.00 70.31 292 MET A C 1
ATOM 2272 O O . MET A 1 292 ? 25.982 1.521 -36.478 1.00 70.31 292 MET A O 1
ATOM 2276 N N . ALA A 1 293 ? 27.774 0.177 -36.685 1.00 67.44 293 ALA A N 1
ATOM 2277 C CA . ALA A 1 293 ? 27.253 -0.585 -37.803 1.00 67.44 293 ALA A CA 1
ATOM 2278 C C . ALA A 1 293 ? 26.212 -1.599 -37.308 1.00 67.44 293 ALA A C 1
ATOM 2280 O O . ALA A 1 293 ? 26.500 -2.489 -36.504 1.00 67.44 293 ALA A O 1
ATOM 2281 N N . ASP A 1 294 ? 24.988 -1.492 -37.824 1.00 57.72 294 ASP A N 1
ATOM 2282 C CA . ASP A 1 294 ? 23.963 -2.506 -37.608 1.00 57.72 294 ASP A CA 1
ATOM 2283 C C . ASP A 1 294 ? 24.404 -3.812 -38.279 1.00 57.72 294 ASP A C 1
ATOM 2285 O O . ASP A 1 294 ? 24.412 -3.938 -39.507 1.00 57.72 294 ASP A O 1
ATOM 2289 N N . ILE A 1 295 ? 24.790 -4.803 -37.470 1.00 55.62 295 ILE A N 1
ATOM 2290 C CA . ILE A 1 295 ? 25.170 -6.131 -37.959 1.00 55.62 295 ILE A CA 1
ATOM 2291 C C . ILE A 1 295 ? 23.900 -6.855 -38.425 1.00 55.62 295 ILE A C 1
ATOM 2293 O O . ILE A 1 295 ? 23.299 -7.653 -37.703 1.00 55.62 295 ILE A O 1
ATOM 2297 N N . LEU A 1 296 ? 23.496 -6.591 -39.666 1.00 46.06 296 LEU A N 1
ATOM 2298 C CA . LEU A 1 296 ? 22.475 -7.343 -40.387 1.00 46.06 296 LEU A CA 1
ATOM 2299 C C . LEU A 1 296 ? 22.982 -8.777 -40.613 1.00 46.06 296 LEU A C 1
ATOM 2301 O O . LEU A 1 296 ? 23.650 -9.053 -41.606 1.00 46.06 296 LEU A O 1
ATOM 2305 N N . GLY A 1 297 ? 22.695 -9.709 -39.696 1.00 51.66 297 GLY A N 1
ATOM 2306 C CA . GLY A 1 297 ? 22.996 -11.124 -39.964 1.00 51.66 297 GLY A CA 1
ATOM 2307 C C . GLY A 1 297 ? 23.148 -12.102 -38.802 1.00 51.66 297 GLY A C 1
ATOM 2308 O O . GLY A 1 297 ? 23.525 -13.248 -39.055 1.00 51.66 297 GLY A O 1
ATOM 2309 N N . LYS A 1 298 ? 22.864 -11.746 -37.543 1.00 55.22 298 LYS A N 1
ATOM 2310 C CA . LYS A 1 298 ? 22.914 -12.746 -36.461 1.00 55.22 298 LYS A CA 1
ATOM 2311 C C . LYS A 1 298 ? 21.710 -13.694 -36.554 1.00 55.22 298 LYS A C 1
ATOM 2313 O O . LYS A 1 298 ? 20.582 -13.329 -36.247 1.00 55.22 298 LYS A O 1
ATOM 2318 N N . ARG A 1 299 ? 21.936 -14.940 -36.991 1.00 52.66 299 ARG A N 1
ATOM 2319 C CA . ARG A 1 299 ? 20.904 -15.992 -36.954 1.00 52.66 299 ARG A CA 1
ATOM 2320 C C . ARG A 1 299 ? 20.589 -16.351 -35.501 1.00 52.66 299 ARG A C 1
ATOM 2322 O O . ARG A 1 299 ? 21.500 -16.646 -34.729 1.00 52.66 299 ARG A O 1
ATOM 2329 N N . ALA A 1 300 ? 19.301 -16.387 -35.159 1.00 54.25 300 ALA A N 1
ATOM 2330 C CA . ALA A 1 300 ? 18.851 -16.928 -33.882 1.00 54.25 300 ALA A CA 1
ATOM 2331 C C . ALA A 1 300 ? 19.311 -18.397 -33.750 1.00 54.25 300 ALA A C 1
ATOM 2333 O O . ALA A 1 300 ? 19.152 -19.169 -34.705 1.00 54.25 300 ALA A O 1
ATOM 2334 N N . PRO A 1 301 ? 19.898 -18.795 -32.610 1.00 59.22 301 PRO A N 1
ATOM 2335 C CA . PRO A 1 301 ? 20.333 -20.169 -32.398 1.00 59.22 301 PRO A CA 1
ATOM 2336 C C . PRO A 1 301 ? 19.125 -21.120 -32.419 1.00 59.22 301 PRO A C 1
ATOM 2338 O O . PRO A 1 301 ? 18.027 -20.767 -31.990 1.00 59.22 301 PRO A O 1
ATOM 2341 N N . SER A 1 302 ? 19.313 -22.339 -32.936 1.00 59.69 302 SER A N 1
ATOM 2342 C CA . SER A 1 302 ? 18.247 -23.352 -33.026 1.00 59.69 302 SER A CA 1
ATOM 2343 C C . SER A 1 302 ? 17.813 -23.898 -31.661 1.00 59.69 302 SER A C 1
ATOM 2345 O O . SER A 1 302 ? 16.730 -24.468 -31.546 1.00 59.69 302 SER A O 1
ATOM 2347 N N . ARG A 1 303 ? 18.646 -23.710 -30.632 1.00 60.75 303 ARG A N 1
ATOM 2348 C CA . ARG A 1 303 ? 18.409 -24.072 -29.233 1.00 60.75 303 ARG A CA 1
ATOM 2349 C C . ARG A 1 303 ? 18.633 -22.847 -28.337 1.00 60.75 303 ARG A C 1
ATOM 2351 O O . ARG A 1 303 ? 19.428 -21.980 -28.711 1.00 60.75 303 ARG A O 1
ATOM 2358 N N . PRO A 1 304 ? 17.954 -22.753 -27.179 1.00 60.50 304 PRO A N 1
ATOM 2359 C CA . PRO A 1 304 ? 18.282 -21.749 -26.173 1.00 60.50 304 PRO A CA 1
ATOM 2360 C C . PRO A 1 304 ? 19.764 -21.852 -25.794 1.00 60.50 304 PRO A C 1
ATOM 2362 O O . PRO A 1 304 ? 20.327 -22.939 -25.735 1.00 60.50 304 PRO A O 1
ATOM 2365 N N . VAL A 1 305 ? 20.407 -20.701 -25.584 1.00 56.72 305 VAL A N 1
ATOM 2366 C CA . VAL A 1 305 ? 21.845 -20.623 -25.248 1.00 56.72 305 VAL A CA 1
ATOM 2367 C C . VAL A 1 305 ? 22.119 -21.133 -23.825 1.00 56.72 305 VAL A C 1
ATOM 2369 O O . VAL A 1 305 ? 23.264 -21.380 -23.467 1.00 56.72 305 VAL A O 1
ATOM 2372 N N . TYR A 1 306 ? 21.065 -21.311 -23.032 1.00 60.59 306 TYR A N 1
ATOM 2373 C CA . TYR A 1 306 ? 21.103 -21.926 -21.719 1.00 60.59 306 TYR A CA 1
ATOM 2374 C C . TYR A 1 306 ? 20.496 -23.332 -21.797 1.00 60.59 306 TYR A C 1
ATOM 2376 O O . TYR A 1 306 ? 19.389 -23.516 -22.308 1.00 60.59 306 TYR A O 1
ATOM 2384 N N . GLU A 1 307 ? 21.211 -24.320 -21.268 1.00 52.09 307 GLU A N 1
ATOM 2385 C CA . GLU A 1 307 ? 20.612 -25.599 -20.899 1.00 52.09 307 GLU A CA 1
ATOM 2386 C C . GLU A 1 307 ? 19.923 -25.416 -19.546 1.00 52.09 307 GLU A C 1
ATOM 2388 O O . GLU A 1 307 ? 20.513 -24.920 -18.584 1.00 52.09 307 GLU A O 1
ATOM 2393 N N . SER A 1 308 ? 18.637 -25.753 -19.473 1.00 48.72 308 SER A N 1
ATOM 2394 C CA . SER A 1 308 ? 17.942 -25.831 -18.195 1.00 48.72 308 SER A CA 1
ATOM 2395 C C . SER A 1 308 ? 18.565 -26.966 -17.388 1.00 48.72 308 SER A C 1
ATOM 2397 O O . SER A 1 308 ? 18.415 -28.123 -17.763 1.00 48.72 308 SER A O 1
ATOM 2399 N N . LEU A 1 309 ? 19.198 -26.655 -16.255 1.00 51.84 309 LEU A N 1
ATOM 2400 C CA . LEU A 1 309 ? 19.709 -27.637 -15.282 1.00 51.84 309 LEU A CA 1
ATOM 2401 C C . LEU A 1 309 ? 18.596 -28.480 -14.612 1.00 51.84 309 LEU A C 1
ATOM 2403 O O . LEU A 1 309 ? 18.819 -29.127 -13.593 1.00 51.84 309 LEU A O 1
ATOM 2407 N N . SER A 1 310 ? 17.368 -28.458 -15.131 1.00 46.78 310 SER A N 1
ATOM 2408 C CA . SER A 1 310 ? 16.235 -29.174 -14.562 1.00 46.78 310 SER A CA 1
ATOM 2409 C C . SER A 1 310 ? 16.165 -30.613 -15.082 1.00 46.78 310 SER A C 1
ATOM 2411 O O . SER A 1 310 ? 15.602 -30.857 -16.145 1.00 46.78 310 SER A O 1
ATOM 2413 N N . GLN A 1 311 ? 16.672 -31.519 -14.238 1.00 45.41 311 GLN A N 1
ATOM 2414 C CA . GLN A 1 311 ? 16.341 -32.946 -14.096 1.00 45.41 311 GLN A CA 1
ATOM 2415 C C . GLN A 1 311 ? 16.726 -33.916 -15.226 1.00 45.41 311 GLN A C 1
ATOM 2417 O O . GLN A 1 311 ? 15.861 -34.472 -15.893 1.00 45.41 311 GLN A O 1
ATOM 2422 N N . ASP A 1 312 ? 18.013 -34.267 -15.261 1.00 43.09 312 ASP A N 1
ATOM 2423 C CA . ASP A 1 312 ? 18.493 -35.610 -15.641 1.00 43.09 312 ASP A CA 1
ATOM 2424 C C . ASP A 1 312 ? 18.888 -36.437 -14.388 1.00 43.09 312 ASP A C 1
ATOM 2426 O O . ASP A 1 312 ? 19.778 -37.278 -14.428 1.00 43.09 312 ASP A O 1
ATOM 2430 N N . GLU A 1 313 ? 18.230 -36.218 -13.239 1.00 45.16 313 GLU A N 1
ATOM 2431 C CA . GLU A 1 313 ? 18.453 -37.014 -12.009 1.00 45.16 313 GLU A CA 1
ATOM 2432 C C . GLU A 1 313 ? 17.492 -38.212 -11.854 1.00 45.16 313 GLU A C 1
ATOM 2434 O O . GLU A 1 313 ? 17.507 -38.880 -10.828 1.00 45.16 313 GLU A O 1
ATOM 2439 N N . ASN A 1 314 ? 16.677 -38.540 -12.865 1.00 43.12 314 ASN A N 1
ATOM 2440 C CA . ASN A 1 314 ? 15.760 -39.696 -12.830 1.00 43.12 314 ASN A CA 1
ATOM 2441 C C . ASN A 1 314 ? 16.043 -40.738 -13.930 1.00 43.12 314 ASN A C 1
ATOM 2443 O O . ASN A 1 314 ? 15.120 -41.324 -14.497 1.00 43.12 314 ASN A O 1
ATOM 2447 N N . GLN A 1 315 ? 17.319 -40.993 -14.227 1.00 40.34 315 GLN A N 1
ATOM 2448 C CA . GLN A 1 315 ? 17.749 -42.210 -14.926 1.00 40.34 315 GLN A CA 1
ATOM 2449 C C . GLN A 1 315 ? 19.024 -42.777 -14.291 1.00 40.34 315 GLN A C 1
ATOM 2451 O O . GLN A 1 315 ? 20.116 -42.624 -14.831 1.00 40.34 315 GLN A O 1
ATOM 2456 N N . GLN A 1 316 ? 18.863 -43.449 -13.150 1.00 35.25 316 GLN A N 1
ATOM 2457 C CA . GLN A 1 316 ? 19.675 -44.597 -12.729 1.00 35.25 316 GLN A CA 1
ATOM 2458 C C . GLN A 1 316 ? 18.918 -45.424 -11.691 1.00 35.25 316 GLN A C 1
ATOM 2460 O O . GLN A 1 316 ? 18.316 -44.815 -10.780 1.00 35.25 316 GLN A O 1
#

Sequence (316 aa):
IVDVRVFTREKGDELPPGANMVVRVYVAQKRKIQVGDKVAGRHGNKGIVSRILPIEDMPYLPDGTPLDVVLNPLGVPSRMNVGQIFECLLGWAGEVLSVRFKCVPFDEMHGPEKSRETVHRMLQLARERSGQDWVFNENYAGKIPVYDGRTGEKFDRPVTVGIAYMLKLVHLVDDKIHARSTGPYSLVTQQPLGGKAQQGGQRFGEMEVWALEAFGAAYTLQELLTVKSDDMQGRNEALNAIVKGKAIPRPGTPESFKVLMRELQSLCLDIAAHKVETMDDGTTQDVEVDLMADILGKRAPSRPVYESLSQDENQQ

Secondary structure (DSSP, 8-state):
--EEEEEEGGGT----TT-SEEEEEE----PPP-TT-EEEETTS-EEE------GGGS-B-TTSPBPS----GGGTTTTT-THHHHHHHHHHHHHHHT----PPS-GGGGSTTHHHHHHHHHHHHHHHHHT-TTS--STTTT-B--B-TTT-PBPSS-B------EEE-S--STTT----SS--B-TTT-PBPPSGGGTPPPP--HHHHHHHHHTT-HHHHHHHHIIIII-HHHHHHHHHHHHTTPPPPPP---HHHHHHHHHHHHTT----EEEEEE-TTS-EEEEEE-TTS--TT-PPPSS-SS-------S--

Radius of gyration: 33.3 Å; chains: 1; bounding box: 76×78×79 Å